Protein AF-A0A0D0E002-F1 (afdb_monomer_lite)

Structure (mmCIF, N/CA/C/O backbone):
data_AF-A0A0D0E002-F1
#
_entry.id   AF-A0A0D0E002-F1
#
loop_
_atom_site.group_PDB
_atom_site.id
_atom_site.type_symbol
_atom_site.label_atom_id
_atom_site.label_alt_id
_atom_site.label_comp_id
_atom_site.label_asym_id
_atom_site.label_entity_id
_atom_site.label_seq_id
_atom_site.pdbx_PDB_ins_code
_atom_site.Cartn_x
_atom_site.Cartn_y
_atom_site.Cartn_z
_atom_site.occupancy
_atom_site.B_iso_or_equiv
_atom_site.auth_seq_id
_atom_site.auth_comp_id
_atom_site.auth_asym_id
_atom_site.auth_atom_id
_atom_site.pdbx_PDB_model_num
ATOM 1 N N . MET A 1 1 ? 6.588 2.693 -46.228 1.00 43.25 1 MET A N 1
ATOM 2 C CA . MET A 1 1 ? 6.975 3.342 -44.961 1.00 43.25 1 MET A CA 1
ATOM 3 C C . MET A 1 1 ? 5.781 3.175 -44.053 1.00 43.25 1 MET A C 1
ATOM 5 O O . MET A 1 1 ? 4.746 3.750 -44.353 1.00 43.25 1 MET A O 1
ATOM 9 N N . SER A 1 2 ? 5.876 2.255 -43.100 1.00 37.97 2 SER A N 1
ATOM 10 C CA . SER A 1 2 ? 4.761 1.846 -42.245 1.00 37.97 2 SER A CA 1
ATOM 11 C C . SER A 1 2 ? 4.983 2.462 -40.870 1.00 37.97 2 SER A C 1
ATOM 13 O O . SER A 1 2 ? 6.052 2.260 -40.294 1.00 37.97 2 SER A O 1
ATOM 15 N N . ASP A 1 3 ? 4.017 3.240 -40.391 1.00 41.94 3 ASP A N 1
ATOM 16 C CA . ASP A 1 3 ? 4.064 3.865 -39.069 1.00 41.94 3 ASP A CA 1
ATOM 17 C C . ASP A 1 3 ? 4.056 2.802 -37.954 1.00 41.94 3 ASP A C 1
ATOM 19 O O . ASP A 1 3 ? 3.415 1.756 -38.109 1.00 41.94 3 ASP A O 1
ATOM 23 N N . PRO A 1 4 ? 4.755 3.031 -36.825 1.00 42.09 4 PRO A N 1
ATOM 24 C CA . PRO A 1 4 ? 4.727 2.104 -35.704 1.00 42.09 4 PRO A CA 1
ATOM 25 C C . PRO A 1 4 ? 3.351 2.129 -35.011 1.00 42.09 4 PRO A C 1
ATOM 27 O O . PRO A 1 4 ? 2.752 3.199 -34.865 1.00 42.09 4 PRO A O 1
ATOM 30 N N . PRO A 1 5 ? 2.843 0.975 -34.539 1.00 41.09 5 PRO A N 1
ATOM 31 C CA . PRO A 1 5 ? 1.586 0.913 -33.810 1.00 41.09 5 PRO A CA 1
ATOM 32 C C . PRO A 1 5 ? 1.745 1.601 -32.450 1.00 41.09 5 PRO A C 1
ATOM 34 O O . PRO A 1 5 ? 2.343 1.066 -31.517 1.00 41.09 5 PRO A O 1
ATOM 37 N N . SER A 1 6 ? 1.193 2.809 -32.338 1.00 44.00 6 SER A N 1
ATOM 38 C CA . SER A 1 6 ? 1.012 3.504 -31.066 1.00 44.00 6 SER A CA 1
ATOM 39 C C . SER A 1 6 ? -0.131 2.836 -30.303 1.00 44.00 6 SER A C 1
ATOM 41 O O . SER A 1 6 ? -1.289 3.229 -30.410 1.00 44.00 6 SER A O 1
ATOM 43 N N . SER A 1 7 ? 0.190 1.768 -29.577 1.00 44.53 7 SER A N 1
ATOM 44 C CA . SER A 1 7 ? -0.725 1.128 -28.630 1.00 44.53 7 SER A CA 1
ATOM 45 C C . SER A 1 7 ? -0.070 1.044 -27.255 1.00 44.53 7 SER A C 1
ATOM 47 O O . SER A 1 7 ? 0.036 -0.018 -26.650 1.00 44.53 7 SER A O 1
ATOM 49 N N . GLY A 1 8 ? 0.399 2.190 -26.763 1.00 38.47 8 GLY A N 1
ATOM 50 C CA . GLY A 1 8 ? 0.563 2.397 -25.332 1.00 38.47 8 GLY A CA 1
ATOM 51 C C . GLY A 1 8 ? -0.777 2.867 -24.785 1.00 38.47 8 GLY A C 1
ATOM 52 O O . GLY A 1 8 ? -1.272 3.907 -25.214 1.00 38.47 8 GLY A O 1
ATOM 53 N N . LEU A 1 9 ? -1.375 2.109 -23.865 1.00 39.47 9 LEU A N 1
ATOM 54 C CA . LEU A 1 9 ? -2.439 2.605 -22.993 1.00 39.47 9 LEU A CA 1
ATOM 55 C C . LEU A 1 9 ? -1.904 3.856 -22.288 1.00 39.47 9 LEU A C 1
ATOM 57 O O . LEU A 1 9 ? -1.210 3.750 -21.280 1.00 39.47 9 LEU A O 1
ATOM 61 N N . VAL A 1 10 ? -2.166 5.036 -22.851 1.00 43.25 10 VAL A N 1
ATOM 62 C CA . VAL A 1 10 ? -1.873 6.300 -22.183 1.00 43.25 10 VAL A CA 1
ATOM 63 C C . VAL A 1 10 ? -2.795 6.326 -20.969 1.00 43.25 10 VAL A C 1
ATOM 65 O O . VAL A 1 10 ? -4.018 6.296 -21.144 1.00 43.25 10 VAL A O 1
ATOM 68 N N . PRO A 1 11 ? -2.254 6.298 -19.741 1.00 45.44 11 PRO A N 1
ATOM 69 C CA . PRO A 1 11 ? -3.102 6.335 -18.572 1.00 45.44 11 PRO A CA 1
ATOM 70 C C . PRO A 1 11 ? -3.916 7.635 -18.586 1.00 45.44 11 PRO A C 1
ATOM 72 O O . PRO A 1 11 ? -3.379 8.672 -18.982 1.00 45.44 11 PRO A O 1
ATOM 75 N N . PRO A 1 12 ? -5.199 7.596 -18.188 1.00 48.69 12 PRO A N 1
ATOM 76 C CA . PRO A 1 12 ? -6.050 8.778 -18.196 1.00 48.69 12 PRO A CA 1
ATOM 77 C C . PRO A 1 12 ? -5.377 9.901 -17.396 1.00 48.69 12 PRO A C 1
ATOM 79 O O . PRO A 1 12 ? -5.042 9.720 -16.226 1.00 48.69 12 PRO A O 1
ATOM 82 N N . THR A 1 13 ? -5.131 11.027 -18.064 1.00 54.06 13 THR A N 1
ATOM 83 C CA . THR A 1 13 ? -4.611 12.266 -17.470 1.00 54.06 13 THR A CA 1
ATOM 84 C C . THR A 1 13 ? -5.721 12.972 -16.680 1.00 54.06 13 THR A C 1
ATOM 86 O O . THR A 1 13 ? -6.887 12.580 -16.764 1.00 54.06 13 THR A O 1
ATOM 89 N N . PHE A 1 14 ? -5.414 14.043 -15.938 1.00 53.56 14 PHE A N 1
ATOM 90 C CA . PHE A 1 14 ? -6.386 14.873 -15.193 1.00 53.56 14 PHE A CA 1
ATOM 91 C C . PHE A 1 14 ? -7.503 15.513 -16.046 1.00 53.56 14 PHE A C 1
ATOM 93 O O . PHE A 1 14 ? -8.301 16.305 -15.537 1.00 53.56 14 PHE A O 1
ATOM 100 N N . GLN A 1 15 ? -7.599 15.190 -17.334 1.00 44.88 15 GLN A N 1
ATOM 101 C CA . GLN A 1 15 ? -8.653 15.668 -18.210 1.00 44.88 15 GLN A CA 1
ATOM 102 C C . GLN A 1 15 ? -10.001 15.053 -17.808 1.00 44.88 15 GLN A C 1
ATOM 104 O O . GLN A 1 15 ? -10.184 13.839 -17.754 1.00 44.88 15 GLN A O 1
ATOM 109 N N . THR A 1 16 ? -10.947 15.932 -17.481 1.00 46.88 16 THR A N 1
ATOM 110 C CA . THR A 1 16 ? -12.311 15.624 -17.042 1.00 46.88 16 THR A CA 1
ATOM 111 C C . THR A 1 16 ? -12.965 14.589 -17.966 1.00 46.88 16 THR A C 1
ATOM 113 O O . THR A 1 16 ? -13.044 14.840 -19.172 1.00 46.88 16 THR A O 1
ATOM 116 N N . PRO A 1 17 ? -13.493 13.462 -17.454 1.00 51.44 17 PRO A N 1
ATOM 117 C CA . PRO A 1 17 ? -14.206 12.514 -18.298 1.00 51.44 17 PRO A CA 1
ATOM 118 C C . PRO A 1 17 ? -15.419 13.207 -18.925 1.00 51.44 17 PRO A C 1
ATOM 120 O O . PRO A 1 17 ? -16.192 13.877 -18.235 1.00 51.44 17 PRO A O 1
ATOM 123 N N . HIS A 1 18 ? -15.613 13.051 -20.234 1.00 49.03 18 HIS A N 1
ATOM 124 C CA . HIS A 1 18 ? -16.831 13.490 -20.914 1.00 49.03 18 HIS A CA 1
ATOM 125 C C . HIS A 1 18 ? -18.014 12.589 -20.509 1.00 49.03 18 HIS A C 1
ATOM 127 O O . HIS A 1 18 ? -18.439 11.712 -21.251 1.00 49.03 18 HIS A O 1
ATOM 133 N N . GLY A 1 19 ? -18.544 12.794 -19.300 1.00 54.69 19 GLY A N 1
ATOM 134 C CA . GLY A 1 19 ? -19.712 12.092 -18.771 1.00 54.69 19 GLY A CA 1
ATOM 135 C C . GLY A 1 19 ? -20.216 12.734 -17.477 1.00 54.69 19 GLY A C 1
ATOM 136 O O . GLY A 1 19 ? -19.444 12.974 -16.556 1.00 54.69 19 GLY A O 1
ATOM 137 N N . LYS A 1 20 ? -21.525 13.008 -17.390 1.00 53.72 20 LYS A N 1
ATOM 138 C CA . LYS A 1 20 ? -22.176 13.810 -16.327 1.00 53.72 20 LYS A CA 1
ATOM 139 C C . LYS A 1 20 ? -22.106 13.236 -14.893 1.00 53.72 20 LYS A C 1
ATOM 141 O O . LYS A 1 20 ? -22.686 13.837 -13.996 1.00 53.72 20 LYS A O 1
ATOM 146 N N . ALA A 1 21 ? -21.433 12.108 -14.665 1.00 58.66 21 ALA A N 1
ATOM 147 C CA . ALA A 1 21 ? -21.396 11.419 -13.370 1.00 58.66 21 ALA A CA 1
ATOM 148 C C . ALA A 1 21 ? -19.994 10.953 -12.927 1.00 58.66 21 ALA A C 1
ATOM 150 O O . ALA A 1 21 ? -19.881 10.275 -11.910 1.00 58.66 21 ALA A O 1
ATOM 151 N N . ALA A 1 22 ? -18.930 11.283 -13.665 1.00 64.38 22 ALA A N 1
ATOM 152 C CA . ALA A 1 22 ? -17.578 10.871 -13.296 1.00 64.38 22 ALA A CA 1
ATOM 153 C C . ALA A 1 22 ? -16.866 11.983 -12.511 1.00 64.38 22 ALA A C 1
ATOM 155 O O . ALA A 1 22 ? -16.779 13.121 -12.976 1.00 64.38 22 ALA A O 1
ATOM 156 N N . VAL A 1 23 ? -16.350 11.650 -11.325 1.00 72.31 23 VAL A N 1
ATOM 157 C CA . VAL A 1 23 ? -15.495 12.550 -10.539 1.00 72.31 23 VAL A CA 1
ATOM 158 C C . VAL A 1 23 ? -14.196 12.763 -11.311 1.00 72.31 23 VAL A C 1
ATOM 160 O O . VAL A 1 23 ? -13.517 11.803 -11.674 1.00 72.31 23 VAL A O 1
ATOM 163 N N . SER A 1 24 ? -13.855 14.019 -11.594 1.00 81.94 24 SER A N 1
ATOM 164 C CA . SER A 1 24 ? -12.579 14.332 -12.245 1.00 81.94 24 SER A CA 1
ATOM 165 C C . SER A 1 24 ? -11.411 14.051 -11.295 1.00 81.94 24 SER A C 1
ATOM 167 O O . SER A 1 24 ? -11.558 14.241 -10.083 1.00 81.94 24 SER A O 1
ATOM 169 N N . PRO A 1 25 ? -10.218 13.674 -11.787 1.00 81.31 25 PRO A N 1
ATOM 170 C CA . PRO A 1 25 ? -9.138 13.350 -10.866 1.00 81.31 25 PRO A CA 1
ATOM 171 C C . PRO A 1 25 ? -8.598 14.606 -10.141 1.00 81.31 25 PRO A C 1
ATOM 173 O O . PRO A 1 25 ? -8.077 14.495 -9.035 1.00 81.31 25 PRO A O 1
ATOM 176 N N . LYS A 1 26 ? -8.865 15.817 -10.664 1.00 85.50 26 LYS A N 1
ATOM 177 C CA . LYS A 1 26 ? -8.691 17.085 -9.933 1.00 85.50 26 LYS A CA 1
ATOM 178 C C . LYS A 1 26 ? -9.632 17.208 -8.728 1.00 85.50 26 LYS A C 1
ATOM 180 O O . LYS A 1 26 ? -9.169 17.530 -7.641 1.00 85.50 26 LYS A O 1
ATOM 185 N N . GLN A 1 27 ? -10.929 16.936 -8.898 1.00 88.12 27 GLN A N 1
ATOM 186 C CA . GLN A 1 27 ? -11.888 16.952 -7.781 1.00 88.12 27 GLN A CA 1
ATOM 187 C C . GLN A 1 27 ? -11.523 15.918 -6.714 1.00 88.12 27 GLN A C 1
ATOM 189 O O . GLN A 1 27 ? -11.671 16.180 -5.525 1.00 88.12 27 GLN A O 1
ATOM 194 N N . PHE A 1 28 ? -11.018 14.755 -7.130 1.00 90.12 28 PHE A N 1
ATOM 195 C CA . PHE A 1 28 ? -10.514 13.756 -6.194 1.00 90.12 28 PHE A CA 1
ATOM 196 C C . PHE A 1 28 ? -9.291 14.262 -5.418 1.00 90.12 28 PHE A C 1
ATOM 198 O O . PHE A 1 28 ? -9.239 14.124 -4.200 1.00 90.12 28 PHE A O 1
ATOM 205 N N . LEU A 1 29 ? -8.339 14.912 -6.092 1.00 90.00 29 LEU A N 1
ATOM 206 C CA . LEU A 1 29 ? -7.182 15.520 -5.436 1.00 90.00 29 LEU A CA 1
ATOM 207 C C . LEU A 1 29 ? -7.593 16.618 -4.437 1.00 90.00 29 LEU A C 1
ATOM 209 O O . LEU A 1 29 ? -7.108 16.635 -3.308 1.00 90.00 29 LEU A O 1
ATOM 213 N N . GLU A 1 30 ? -8.520 17.499 -4.822 1.00 91.19 30 GLU A N 1
ATOM 214 C CA . GLU A 1 30 ? -9.094 18.525 -3.937 1.00 91.19 30 GLU A CA 1
ATOM 215 C C . GLU A 1 30 ? -9.790 17.900 -2.722 1.00 91.19 30 GLU A C 1
ATOM 217 O O . GLU A 1 30 ? -9.629 18.384 -1.601 1.00 91.19 30 GLU A O 1
ATOM 222 N N . PHE A 1 31 ? -10.500 16.786 -2.915 1.00 91.06 31 PHE A N 1
ATOM 223 C CA . PHE A 1 31 ? -11.078 16.013 -1.821 1.00 91.06 31 PHE A CA 1
ATOM 224 C C . PHE A 1 31 ? -10.000 15.479 -0.864 1.00 91.06 31 PHE A C 1
ATOM 226 O O . PHE A 1 31 ? -10.127 15.671 0.344 1.00 91.06 31 PHE A O 1
ATOM 233 N N . LEU A 1 32 ? -8.908 14.890 -1.360 1.00 91.88 32 LEU A N 1
ATOM 234 C CA . LEU A 1 32 ? -7.824 14.412 -0.491 1.00 91.88 32 LEU A CA 1
ATOM 235 C C . LEU A 1 32 ? -7.166 15.556 0.299 1.00 91.88 32 LEU A C 1
ATOM 237 O O . LEU A 1 32 ? -6.922 15.415 1.497 1.00 91.88 32 LEU A O 1
ATOM 241 N N . TYR A 1 33 ? -6.951 16.719 -0.324 1.00 91.38 33 TYR A N 1
ATOM 242 C CA . TYR A 1 33 ? -6.498 17.914 0.396 1.00 91.38 33 TYR A CA 1
ATOM 243 C C . TYR A 1 33 ? -7.510 18.379 1.447 1.00 91.38 33 TYR A C 1
ATOM 245 O O . TYR A 1 33 ? -7.122 18.782 2.547 1.00 91.38 33 TYR A O 1
ATOM 253 N N . SER A 1 34 ? -8.809 18.299 1.147 1.00 89.69 34 SER A N 1
ATOM 254 C CA . SER A 1 34 ? -9.849 18.617 2.126 1.00 89.69 34 SER A CA 1
ATOM 255 C C . SER A 1 34 ? -9.802 17.669 3.328 1.00 89.69 34 SER A C 1
ATOM 257 O O . SER A 1 34 ? -9.951 18.124 4.454 1.00 89.69 34 SER A O 1
ATOM 259 N N . LEU A 1 35 ? -9.484 16.383 3.137 1.00 87.06 35 LEU A N 1
ATOM 260 C CA . LEU A 1 35 ? -9.316 15.443 4.248 1.00 87.06 35 LEU A CA 1
ATOM 261 C C . LEU A 1 35 ? -8.134 15.821 5.140 1.00 87.06 35 LEU A C 1
ATOM 263 O O . LEU A 1 35 ? -8.291 15.878 6.361 1.00 87.06 35 LEU A O 1
ATOM 267 N N . ILE A 1 36 ? -6.986 16.129 4.532 1.00 86.75 36 ILE A N 1
ATOM 268 C CA . ILE A 1 36 ? -5.771 16.559 5.239 1.00 86.75 36 ILE A CA 1
ATOM 269 C C . ILE A 1 36 ? -6.041 17.820 6.074 1.00 86.75 36 ILE A C 1
ATOM 271 O O . ILE A 1 36 ? -5.573 17.930 7.204 1.00 86.75 36 ILE A O 1
ATOM 275 N N . THR A 1 37 ? -6.810 18.766 5.528 1.00 84.25 37 THR A N 1
ATOM 276 C CA . THR A 1 37 ? -7.074 20.070 6.161 1.00 84.25 37 THR A CA 1
ATOM 277 C C . THR A 1 37 ? -8.239 20.061 7.155 1.00 84.25 37 THR A C 1
ATOM 279 O O . THR A 1 37 ? -8.163 20.763 8.158 1.00 84.25 37 THR A O 1
ATOM 282 N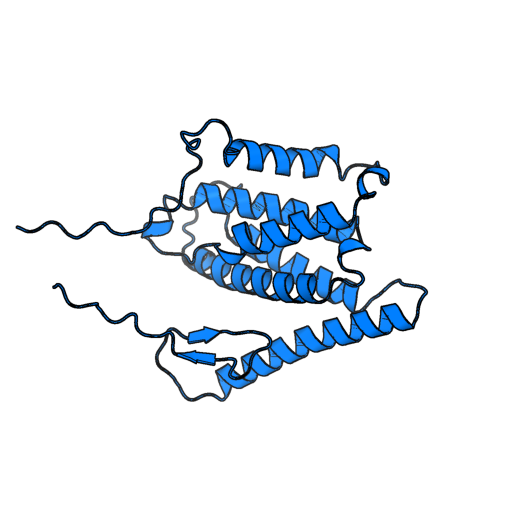 N . GLN A 1 38 ? -9.307 19.295 6.902 1.00 74.50 38 GLN A N 1
ATOM 283 C CA . GLN A 1 38 ? -10.569 19.358 7.658 1.00 74.50 38 GLN A CA 1
ATOM 284 C C . GLN A 1 38 ? -10.757 18.197 8.636 1.00 74.50 38 GLN A C 1
ATOM 286 O O . GLN A 1 38 ? -11.204 18.406 9.755 1.00 74.50 38 GLN A O 1
ATOM 291 N N . SER A 1 39 ? -10.463 16.964 8.217 1.00 59.69 39 SER A N 1
ATOM 292 C CA . SER A 1 39 ? -10.884 15.759 8.957 1.00 59.69 39 SER A CA 1
ATOM 293 C C . SER A 1 39 ? -9.875 15.280 10.001 1.00 59.69 39 SER A C 1
ATOM 295 O O . SER A 1 39 ? -10.165 14.388 10.793 1.00 59.69 39 SER A O 1
ATOM 297 N N . LEU A 1 40 ? -8.673 15.856 9.988 1.00 58.19 40 LEU A N 1
ATOM 298 C CA . LEU A 1 40 ? -7.544 15.387 10.784 1.00 58.19 40 LEU A CA 1
ATOM 299 C C . LEU A 1 40 ? -6.976 16.493 11.699 1.00 58.19 40 LEU A C 1
ATOM 301 O O . LEU A 1 40 ? -6.054 16.218 12.461 1.00 58.19 40 LEU A O 1
ATOM 305 N N . GLY A 1 41 ? -7.502 17.720 11.681 1.00 56.00 41 GLY A N 1
ATOM 306 C CA . GLY A 1 41 ? -7.172 18.755 12.673 1.00 56.00 41 GLY A CA 1
ATOM 307 C C . GLY A 1 41 ? -8.146 18.715 13.851 1.00 56.00 41 GLY A C 1
ATOM 308 O O . GLY A 1 41 ? -9.336 18.730 13.582 1.00 56.00 41 GLY A O 1
ATOM 309 N N . ASP A 1 42 ? -7.627 18.647 15.091 1.00 56.94 42 ASP A N 1
ATOM 310 C CA . ASP A 1 42 ? -8.226 18.717 16.455 1.00 56.94 42 ASP A CA 1
ATOM 311 C C . ASP A 1 42 ? -9.607 18.088 16.770 1.00 56.94 42 ASP A C 1
ATOM 313 O O . ASP A 1 42 ? -9.890 17.805 17.936 1.00 56.94 42 ASP A O 1
ATOM 317 N N . ASP A 1 43 ? -10.458 17.793 15.793 1.00 56.78 43 ASP A N 1
ATOM 318 C CA . ASP A 1 43 ? -11.802 17.269 15.977 1.00 56.78 43 ASP A CA 1
ATOM 319 C C . ASP A 1 43 ? -11.807 15.742 15.827 1.00 56.78 43 ASP A C 1
ATOM 321 O O . ASP A 1 43 ? -12.064 15.156 14.772 1.00 56.78 43 ASP A O 1
ATOM 325 N N . VAL A 1 44 ? -11.508 15.081 16.946 1.00 54.06 44 VAL A N 1
ATOM 326 C CA . VAL A 1 44 ? -11.500 13.617 17.124 1.00 54.06 44 VAL A CA 1
ATOM 327 C C . VAL A 1 44 ? -12.846 12.970 16.730 1.00 54.06 44 VAL A C 1
ATOM 329 O O . VAL A 1 44 ? -12.905 11.768 16.476 1.00 54.06 44 VAL A O 1
ATOM 332 N N . ASN A 1 45 ? -13.923 13.754 16.602 1.00 52.47 45 ASN A N 1
ATOM 333 C CA . ASN A 1 45 ? -15.253 13.277 16.219 1.00 52.47 45 ASN A CA 1
ATOM 334 C C . ASN A 1 45 ? -15.400 12.971 14.715 1.00 52.47 45 ASN A C 1
ATOM 336 O O . ASN A 1 45 ? -16.301 12.228 14.333 1.00 52.47 45 ASN A O 1
ATOM 340 N N . ALA A 1 46 ? -14.510 13.454 13.838 1.00 54.00 46 ALA A N 1
ATOM 341 C CA . ALA A 1 46 ? -14.542 13.104 12.407 1.00 54.00 46 ALA A CA 1
ATOM 342 C C . ALA A 1 46 ? -14.220 11.612 12.134 1.00 54.00 46 ALA A C 1
ATOM 344 O O . ALA A 1 46 ? -14.399 11.107 11.026 1.00 54.00 46 ALA A O 1
ATOM 345 N N . ILE A 1 47 ? -13.785 10.881 13.166 1.00 60.69 47 ILE A N 1
ATOM 346 C CA . ILE A 1 47 ? -13.353 9.476 13.143 1.00 60.69 47 ILE A CA 1
ATOM 347 C C . ILE A 1 47 ? -14.540 8.498 13.342 1.00 60.69 47 ILE A C 1
ATOM 349 O O . ILE A 1 47 ? -14.359 7.309 13.598 1.00 60.69 47 ILE A O 1
ATOM 353 N N . HIS A 1 48 ? -15.790 8.958 13.234 1.00 65.00 48 HIS A N 1
ATOM 354 C CA . HIS A 1 48 ? -16.945 8.133 13.610 1.00 65.00 48 HIS A CA 1
ATOM 355 C C . HIS A 1 48 ? -17.280 6.968 12.661 1.00 65.00 48 HIS A C 1
ATOM 357 O O . HIS A 1 48 ? -17.959 6.039 13.098 1.00 65.00 48 HIS A O 1
ATOM 363 N N . ASP A 1 49 ? -16.779 6.950 11.421 1.00 84.44 49 ASP A N 1
ATOM 364 C CA . ASP A 1 49 ? -17.063 5.867 10.471 1.00 84.44 49 ASP A CA 1
ATOM 365 C C . ASP A 1 49 ? -15.806 5.100 10.031 1.00 84.44 49 ASP A C 1
ATOM 367 O O . ASP A 1 49 ? -15.176 5.398 9.012 1.00 84.44 49 ASP A O 1
ATOM 371 N N . LYS A 1 50 ? -15.466 4.053 10.795 1.00 86.62 50 LYS A N 1
ATOM 372 C CA . LYS A 1 50 ? -14.397 3.100 10.451 1.00 86.62 50 LYS A CA 1
ATOM 373 C C . LYS A 1 50 ? -14.587 2.515 9.046 1.00 86.62 50 LYS A C 1
ATOM 375 O O . LYS A 1 50 ? -13.599 2.348 8.334 1.00 86.62 50 LYS A O 1
ATOM 380 N N . ALA A 1 51 ? -15.821 2.196 8.647 1.00 89.69 51 ALA A N 1
ATOM 381 C CA . ALA A 1 51 ? -16.086 1.515 7.383 1.00 89.69 51 ALA A CA 1
ATOM 382 C C . ALA A 1 51 ? -15.739 2.409 6.185 1.00 89.69 51 ALA A C 1
ATOM 384 O O . ALA A 1 51 ? -15.102 1.941 5.242 1.00 89.69 51 ALA A O 1
ATOM 385 N N . SER A 1 52 ? -16.063 3.703 6.258 1.00 89.31 52 SER A N 1
ATOM 386 C CA . SER A 1 52 ? -15.658 4.680 5.238 1.00 89.31 52 SER A CA 1
ATOM 387 C C . SER A 1 52 ? -14.136 4.802 5.111 1.00 89.31 52 SER A C 1
ATOM 389 O O . SER A 1 52 ? -13.614 4.830 3.996 1.00 89.31 52 SER A O 1
ATOM 391 N N . TRP A 1 53 ? -13.400 4.809 6.229 1.00 90.12 53 TRP A N 1
ATOM 392 C CA . TRP A 1 53 ? -11.931 4.840 6.202 1.00 90.12 53 TRP A CA 1
ATOM 393 C C . TRP A 1 53 ? -11.326 3.565 5.614 1.00 90.12 53 TRP A C 1
ATOM 395 O O . TRP A 1 53 ? -10.420 3.647 4.786 1.00 90.12 53 TRP A O 1
ATOM 405 N N . VAL A 1 54 ? -11.848 2.395 5.991 1.00 92.31 54 VAL A N 1
ATOM 406 C CA . VAL A 1 54 ? -11.437 1.099 5.427 1.00 92.31 54 VAL A CA 1
ATOM 407 C C . VAL A 1 54 ? -11.662 1.071 3.914 1.00 92.31 54 VAL A C 1
ATOM 409 O O . VAL A 1 54 ? -10.749 0.718 3.166 1.00 92.31 54 VAL A O 1
ATOM 412 N N . LEU A 1 55 ? -12.838 1.509 3.452 1.00 93.00 55 LEU A N 1
ATOM 413 C CA . LEU A 1 55 ? -13.165 1.595 2.029 1.00 93.00 55 LEU A CA 1
ATOM 414 C C . LEU A 1 55 ? -12.201 2.534 1.293 1.00 93.00 55 LEU A C 1
ATOM 416 O O . LEU A 1 55 ? -11.654 2.167 0.253 1.00 93.00 55 LEU A O 1
ATOM 420 N N . MET A 1 56 ? -11.963 3.727 1.841 1.00 92.75 56 MET A N 1
ATOM 421 C CA . MET A 1 56 ? -11.080 4.711 1.225 1.00 92.75 56 MET A CA 1
ATOM 422 C C . MET A 1 56 ? -9.635 4.214 1.146 1.00 92.75 56 MET A C 1
ATOM 424 O O . MET A 1 56 ? -9.025 4.306 0.085 1.00 92.75 56 MET A O 1
ATOM 428 N N . ILE A 1 57 ? -9.091 3.652 2.229 1.00 94.69 57 ILE A N 1
ATOM 429 C CA . ILE A 1 57 ? -7.721 3.122 2.246 1.00 94.69 57 ILE A CA 1
ATOM 430 C C . ILE A 1 57 ? -7.594 1.938 1.285 1.00 94.69 57 ILE A C 1
ATOM 432 O O . ILE A 1 57 ? -6.612 1.868 0.547 1.00 94.69 57 ILE A O 1
ATOM 436 N N . SER A 1 58 ? -8.593 1.049 1.222 1.00 94.81 58 SER A N 1
ATOM 437 C CA . SER A 1 58 ? -8.612 -0.029 0.225 1.00 94.81 58 SER A CA 1
ATOM 438 C C . SER A 1 58 ? -8.614 0.533 -1.200 1.00 94.81 58 SER A C 1
ATOM 440 O O . SER A 1 58 ? -7.844 0.070 -2.039 1.00 94.81 58 SER A O 1
ATOM 442 N N . GLY A 1 59 ? -9.427 1.559 -1.468 1.00 94.12 59 GLY A N 1
ATOM 443 C CA . GLY A 1 59 ? -9.486 2.225 -2.768 1.00 94.12 59 GLY A CA 1
ATOM 444 C C . GLY A 1 59 ? -8.163 2.886 -3.159 1.00 94.12 59 GLY A C 1
ATOM 445 O O . GLY A 1 59 ? -7.687 2.681 -4.271 1.00 94.12 59 GLY A O 1
ATOM 446 N N . LEU A 1 60 ? -7.522 3.621 -2.244 1.00 95.06 60 LEU A N 1
ATOM 447 C CA . LEU A 1 60 ? -6.200 4.221 -2.466 1.00 95.06 60 LEU A CA 1
ATOM 448 C C . LEU A 1 60 ? -5.128 3.152 -2.719 1.00 95.06 60 LEU A C 1
ATOM 450 O O . LEU A 1 60 ? -4.320 3.280 -3.639 1.00 95.06 60 LEU A O 1
ATOM 454 N N . SER A 1 61 ? -5.163 2.070 -1.940 1.00 95.12 61 SER A N 1
ATOM 455 C CA . SER A 1 61 ? -4.245 0.940 -2.067 1.00 95.12 61 SER A CA 1
ATOM 456 C C . SER A 1 61 ? -4.308 0.290 -3.448 1.00 95.12 61 SER A C 1
ATOM 458 O O . SER A 1 61 ? -3.273 0.032 -4.065 1.00 95.12 61 SER A O 1
ATOM 460 N N . GLU A 1 62 ? -5.516 0.071 -3.961 1.00 92.06 62 GLU A N 1
ATOM 461 C CA . GLU A 1 62 ? -5.724 -0.562 -5.261 1.00 92.06 62 GLU A CA 1
ATOM 462 C C . GLU A 1 62 ? -5.492 0.398 -6.422 1.00 92.06 62 GLU A C 1
ATOM 464 O O . GLU A 1 62 ? -4.787 0.044 -7.359 1.00 92.06 62 GLU A O 1
ATOM 469 N N . GLN A 1 63 ? -6.068 1.600 -6.363 1.00 91.06 63 GLN A N 1
ATOM 470 C CA . GLN A 1 63 ? -6.169 2.496 -7.517 1.00 91.06 63 GLN A CA 1
ATOM 471 C C . GLN A 1 63 ? -4.996 3.471 -7.643 1.00 91.06 63 GLN A C 1
ATOM 473 O O . GLN A 1 63 ? -4.723 3.951 -8.741 1.00 91.06 63 GLN A O 1
ATOM 478 N N . VAL A 1 64 ? -4.297 3.766 -6.543 1.00 92.81 64 VAL A N 1
ATOM 479 C CA . VAL A 1 64 ? -3.175 4.715 -6.539 1.00 92.81 64 VAL A CA 1
ATOM 480 C C . VAL A 1 64 ? -1.857 3.975 -6.356 1.00 92.81 64 VAL A C 1
ATOM 482 O O . VAL A 1 64 ? -1.021 3.990 -7.257 1.00 92.81 64 VAL A O 1
ATOM 485 N N . TYR A 1 65 ? -1.679 3.267 -5.237 1.00 94.25 65 TYR A N 1
ATOM 486 C CA . TYR A 1 65 ? -0.392 2.631 -4.922 1.00 94.25 65 TYR A CA 1
ATOM 487 C C . TYR A 1 65 ? -0.113 1.428 -5.826 1.00 94.25 65 TYR A C 1
ATOM 489 O O . TYR A 1 65 ? 0.995 1.274 -6.329 1.00 94.25 65 TYR A O 1
ATOM 497 N N . GLY A 1 66 ? -1.132 0.605 -6.093 1.00 89.94 66 GLY A N 1
ATOM 498 C CA . GLY A 1 66 ? -1.005 -0.582 -6.941 1.00 89.94 66 GLY A CA 1
ATOM 499 C C . GLY A 1 66 ? -0.722 -0.310 -8.419 1.00 89.94 66 GLY A C 1
ATOM 500 O O . GLY A 1 66 ? -0.280 -1.224 -9.109 1.00 89.94 66 GLY A O 1
ATOM 501 N N . TYR A 1 67 ? -0.952 0.917 -8.891 1.00 89.81 67 TYR A N 1
ATOM 502 C CA . TYR A 1 67 ? -0.723 1.328 -10.281 1.00 89.81 67 TYR A CA 1
ATOM 503 C C . TYR A 1 67 ? 0.373 2.385 -10.420 1.00 89.81 67 TYR A C 1
ATOM 505 O O . TYR A 1 67 ? 0.494 3.005 -11.486 1.00 89.81 67 TYR A O 1
ATOM 513 N N . PHE A 1 68 ? 1.157 2.627 -9.366 1.00 90.00 68 PHE A N 1
ATOM 514 C CA . PHE A 1 68 ? 2.277 3.548 -9.463 1.00 90.00 68 PHE A CA 1
ATOM 515 C C . PHE A 1 68 ? 3.292 3.013 -10.485 1.00 90.00 68 PHE A C 1
ATOM 517 O O . PHE A 1 68 ? 3.688 1.851 -10.403 1.00 90.00 68 PHE A O 1
ATOM 524 N N . PRO A 1 69 ? 3.668 3.808 -11.499 1.00 88.56 69 PRO A N 1
ATOM 525 C CA . PRO A 1 69 ? 4.486 3.307 -12.590 1.00 88.56 69 PRO A CA 1
ATOM 526 C C . PRO A 1 69 ? 5.943 3.146 -12.155 1.00 88.56 69 PRO A C 1
ATOM 528 O O . PRO A 1 69 ? 6.479 3.987 -11.435 1.00 88.56 69 PRO A O 1
ATOM 531 N N . TYR A 1 70 ? 6.614 2.133 -12.695 1.00 88.75 70 TYR A N 1
ATOM 532 C CA . TYR A 1 70 ? 8.073 2.116 -12.746 1.00 88.75 70 TYR A CA 1
ATOM 533 C C . TYR A 1 70 ? 8.587 3.258 -13.628 1.00 88.75 70 TYR A C 1
ATOM 535 O O . TYR A 1 70 ? 7.917 3.701 -14.576 1.00 88.75 70 TYR A O 1
ATOM 543 N N . PHE A 1 71 ? 9.788 3.7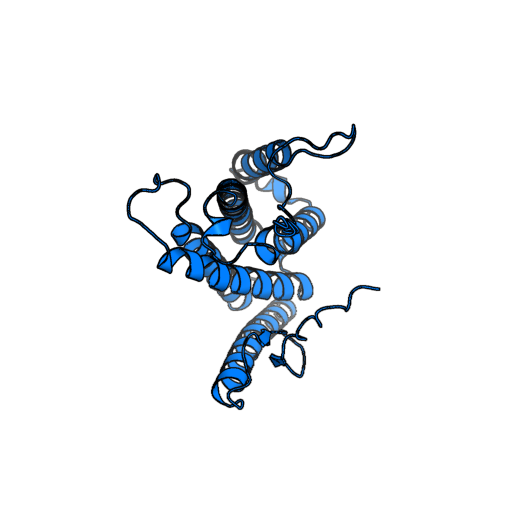39 -13.324 1.00 87.38 71 PHE A N 1
ATOM 544 C CA . PHE A 1 71 ? 10.441 4.709 -14.178 1.00 87.38 71 PHE A CA 1
ATOM 545 C C . PHE A 1 71 ? 10.752 4.093 -15.541 1.00 87.38 71 PHE A C 1
ATOM 547 O O . PHE A 1 71 ? 11.350 3.028 -15.666 1.00 87.38 71 PHE A O 1
ATOM 554 N N . THR A 1 72 ? 10.369 4.821 -16.581 1.00 85.75 72 THR A N 1
ATOM 555 C CA . THR A 1 72 ? 10.845 4.626 -17.943 1.00 85.75 72 THR A CA 1
ATOM 556 C C . THR A 1 72 ? 11.042 6.014 -18.553 1.00 85.75 72 THR A C 1
ATOM 558 O O . THR A 1 72 ? 10.329 6.954 -18.183 1.00 85.75 72 THR A O 1
ATOM 561 N N . PRO A 1 73 ? 11.937 6.184 -19.539 1.00 81.50 73 PRO A N 1
ATOM 562 C CA . PRO A 1 73 ? 12.081 7.468 -20.225 1.00 81.50 73 PRO A CA 1
ATOM 563 C C . PRO A 1 73 ? 10.753 8.010 -20.786 1.00 81.50 73 PRO A C 1
ATOM 565 O O . PRO A 1 73 ? 10.528 9.218 -20.781 1.00 81.50 73 PRO A O 1
ATOM 568 N N . ALA A 1 74 ? 9.845 7.119 -21.203 1.00 81.25 74 ALA A N 1
ATOM 569 C CA . ALA A 1 74 ? 8.520 7.473 -21.708 1.00 81.25 74 ALA A CA 1
ATOM 570 C C . ALA A 1 74 ? 7.552 7.964 -20.613 1.00 81.25 74 ALA A C 1
ATOM 572 O O . ALA A 1 74 ? 6.713 8.819 -20.885 1.00 81.25 74 ALA A O 1
ATOM 573 N N . THR A 1 75 ? 7.664 7.464 -19.376 1.00 79.12 75 THR A N 1
ATOM 574 C CA . THR A 1 75 ? 6.767 7.844 -18.268 1.00 79.12 75 THR A CA 1
ATOM 575 C C . THR A 1 75 ? 7.147 9.178 -17.624 1.00 79.12 75 THR A C 1
ATOM 577 O O . THR A 1 75 ? 6.306 9.798 -16.974 1.00 79.12 75 THR A O 1
ATOM 580 N N . ARG A 1 76 ? 8.368 9.688 -17.847 1.00 75.75 76 ARG A N 1
ATOM 581 C CA . ARG A 1 76 ? 8.865 10.939 -17.241 1.00 75.75 76 ARG A CA 1
ATOM 582 C C . ARG A 1 76 ? 7.941 12.146 -17.466 1.00 75.75 76 ARG A C 1
ATOM 584 O O . ARG A 1 76 ? 7.729 12.923 -16.546 1.00 75.75 76 ARG A O 1
ATOM 591 N N . GLY A 1 77 ? 7.371 12.296 -18.665 1.00 68.81 77 GLY A N 1
ATOM 592 C CA . GLY A 1 77 ? 6.541 13.458 -19.025 1.00 68.81 77 GLY A CA 1
ATOM 593 C C . GLY A 1 77 ? 5.076 13.387 -18.578 1.00 68.81 77 GLY A C 1
ATOM 594 O O . GLY A 1 77 ? 4.408 14.415 -18.521 1.00 68.81 77 GLY A O 1
ATOM 595 N N . THR A 1 78 ? 4.565 12.195 -18.258 1.00 68.94 78 THR A N 1
ATOM 596 C CA . THR A 1 78 ? 3.138 11.963 -17.954 1.00 68.94 78 THR A CA 1
ATOM 597 C C . THR A 1 78 ? 2.883 11.586 -16.495 1.00 68.94 78 THR A C 1
ATOM 599 O O . THR A 1 78 ? 1.732 11.472 -16.082 1.00 68.94 78 THR A O 1
ATOM 602 N N . SER A 1 79 ? 3.937 11.370 -15.703 1.00 79.56 79 SER A N 1
ATOM 603 C CA . SER A 1 79 ? 3.814 10.857 -14.334 1.00 79.56 79 SER A CA 1
ATOM 604 C C . SER A 1 79 ? 3.669 11.924 -13.254 1.00 79.56 79 SER A C 1
ATOM 606 O O . SER A 1 79 ? 3.309 11.556 -12.141 1.00 79.56 79 SER A O 1
ATOM 608 N N . ASN A 1 80 ? 3.876 13.214 -13.543 1.00 82.19 80 ASN A N 1
ATOM 609 C CA . ASN A 1 80 ? 3.788 14.277 -12.526 1.00 82.19 80 ASN A CA 1
ATOM 610 C C . ASN A 1 80 ? 2.453 14.240 -11.775 1.00 82.19 80 ASN A C 1
ATOM 612 O O . ASN A 1 80 ? 2.415 14.281 -10.551 1.00 82.19 80 ASN A O 1
ATOM 616 N N . GLU A 1 81 ? 1.362 14.050 -12.511 1.00 84.50 81 GLU A N 1
ATOM 617 C CA . GLU A 1 81 ? 0.010 13.946 -11.968 1.00 84.50 81 GLU A CA 1
ATOM 618 C C . GLU A 1 81 ? -0.145 12.777 -10.984 1.00 84.50 81 GLU A C 1
ATOM 620 O O . GLU A 1 81 ? -0.705 12.922 -9.894 1.00 84.50 81 GLU A O 1
ATOM 625 N N . ARG A 1 82 ? 0.413 11.619 -11.349 1.00 87.19 82 ARG A N 1
ATOM 626 C CA . ARG A 1 82 ? 0.406 10.407 -10.523 1.00 87.19 82 ARG A CA 1
ATOM 627 C C . ARG A 1 82 ? 1.315 10.541 -9.310 1.00 87.19 82 ARG A C 1
ATOM 629 O O . ARG A 1 82 ? 0.931 10.096 -8.233 1.00 87.19 82 ARG A O 1
ATOM 636 N N . ILE A 1 83 ? 2.483 11.162 -9.466 1.00 89.19 83 ILE A N 1
ATOM 637 C CA . ILE A 1 83 ? 3.423 11.461 -8.380 1.00 89.19 83 ILE A CA 1
ATOM 638 C C . ILE A 1 83 ? 2.733 12.360 -7.354 1.00 89.19 83 ILE A C 1
ATOM 640 O O . ILE A 1 83 ? 2.663 11.994 -6.183 1.00 89.19 83 ILE A O 1
ATOM 644 N N . THR A 1 84 ? 2.126 13.468 -7.788 1.00 89.88 84 THR A N 1
ATOM 645 C CA . THR A 1 84 ? 1.381 14.369 -6.898 1.00 89.88 84 THR A CA 1
ATOM 646 C C . THR A 1 84 ? 0.232 13.646 -6.194 1.00 89.88 84 THR A C 1
ATOM 648 O O . THR A 1 84 ? 0.113 13.732 -4.973 1.00 89.88 84 THR A O 1
ATOM 651 N N . LEU A 1 85 ? -0.593 12.887 -6.926 1.00 91.19 85 LEU A N 1
ATOM 652 C CA . LEU A 1 85 ? -1.712 12.151 -6.331 1.00 91.19 85 LEU A CA 1
ATOM 653 C C . LEU A 1 85 ? -1.245 11.106 -5.305 1.00 91.19 85 LEU A C 1
ATOM 655 O O . LEU A 1 85 ? -1.837 10.960 -4.234 1.00 91.19 85 LEU A O 1
ATOM 659 N N . THR A 1 86 ? -0.165 10.393 -5.613 1.00 93.94 86 THR A N 1
ATOM 660 C CA . THR A 1 86 ? 0.432 9.396 -4.716 1.00 93.94 86 THR A CA 1
ATOM 661 C C . THR A 1 86 ? 0.983 10.060 -3.464 1.00 93.94 86 THR A C 1
ATOM 663 O O . THR A 1 86 ? 0.707 9.613 -2.357 1.00 93.94 86 THR A O 1
ATOM 666 N N . HIS A 1 87 ? 1.681 11.182 -3.615 1.00 92.69 87 HIS A N 1
ATOM 667 C CA . HIS A 1 87 ? 2.207 11.938 -2.489 1.00 92.69 87 HIS A CA 1
ATOM 668 C C . HIS A 1 87 ? 1.090 12.407 -1.541 1.00 92.69 87 HIS A C 1
ATOM 670 O O . HIS A 1 87 ? 1.164 12.195 -0.332 1.00 92.69 87 HIS A O 1
ATOM 676 N N . VAL A 1 88 ? 0.021 12.997 -2.083 1.00 93.69 88 VAL A N 1
ATOM 677 C CA . VAL A 1 88 ? -1.118 13.487 -1.286 1.00 93.69 88 VAL A CA 1
ATOM 678 C C . VAL A 1 88 ? -1.895 12.337 -0.640 1.00 93.69 88 VAL A C 1
ATOM 680 O O . VAL A 1 88 ? -2.301 12.435 0.513 1.00 93.69 88 VAL A O 1
ATOM 683 N N . SER A 1 89 ? -2.082 11.218 -1.337 1.00 95.19 89 SER A N 1
ATOM 684 C CA . SER A 1 89 ? -2.754 10.053 -0.749 1.00 95.19 89 SER A CA 1
ATOM 685 C C . SER A 1 89 ? -1.922 9.369 0.337 1.00 95.19 89 SER A C 1
ATOM 687 O O . SER A 1 89 ? -2.499 8.893 1.311 1.00 95.19 89 SER A O 1
ATOM 689 N N . LEU A 1 90 ? -0.589 9.327 0.222 1.00 95.94 90 LEU A N 1
ATOM 690 C CA . LEU A 1 90 ? 0.280 8.863 1.310 1.00 95.94 90 LEU A CA 1
ATOM 691 C C . LEU A 1 90 ? 0.185 9.775 2.536 1.00 95.94 90 LEU A C 1
ATOM 693 O O . LEU A 1 90 ? 0.190 9.274 3.652 1.00 95.94 90 LEU A O 1
ATOM 697 N N . GLU A 1 91 ? 0.036 11.087 2.347 1.00 93.75 91 GLU A N 1
ATOM 698 C CA . GLU A 1 91 ? -0.208 12.025 3.450 1.00 93.75 91 GLU A CA 1
ATOM 699 C C . GLU A 1 91 ? -1.533 11.722 4.172 1.00 93.75 91 GLU A C 1
ATOM 701 O O . GLU A 1 91 ? -1.575 11.665 5.400 1.00 93.75 91 GLU A O 1
ATOM 706 N N . VAL A 1 92 ? -2.610 11.444 3.425 1.00 92.62 92 VAL A N 1
ATOM 707 C CA . VAL A 1 92 ? -3.889 10.995 4.010 1.00 92.62 92 VAL A CA 1
ATOM 708 C C . VAL A 1 92 ? -3.701 9.699 4.801 1.00 92.62 92 VAL A C 1
ATOM 710 O O . VAL A 1 92 ? -4.190 9.589 5.926 1.00 92.62 92 VAL A O 1
ATOM 713 N N . LEU A 1 93 ? -2.987 8.723 4.234 1.00 94.25 93 LEU A N 1
ATOM 714 C CA . LEU A 1 93 ? -2.756 7.430 4.873 1.00 94.25 93 LEU A CA 1
ATOM 715 C C . LEU A 1 93 ? -1.903 7.544 6.141 1.00 94.25 93 LEU A C 1
ATOM 717 O O . LEU A 1 93 ? -2.207 6.892 7.142 1.00 94.25 93 LEU A O 1
ATOM 721 N N . ASP A 1 94 ? -0.854 8.363 6.114 1.00 92.25 94 ASP A N 1
ATOM 722 C CA . ASP A 1 94 ? 0.008 8.610 7.266 1.00 92.25 94 ASP A CA 1
ATOM 723 C C . ASP A 1 94 ? -0.806 9.187 8.426 1.00 92.25 94 ASP A C 1
ATOM 725 O O . ASP A 1 94 ? -0.823 8.644 9.535 1.00 92.25 94 ASP A O 1
ATOM 729 N N . GLN A 1 95 ? -1.591 10.227 8.150 1.00 88.06 95 GLN A N 1
ATOM 730 C CA . GLN A 1 95 ? -2.427 10.852 9.164 1.00 88.06 95 GLN A CA 1
ATOM 731 C C . GLN A 1 95 ? -3.536 9.921 9.671 1.00 88.06 95 GLN A C 1
ATOM 733 O O . GLN A 1 95 ? -3.780 9.877 10.880 1.00 88.06 95 GLN A O 1
ATOM 738 N N . ALA A 1 96 ? -4.170 9.143 8.788 1.00 86.81 96 ALA A N 1
ATOM 739 C CA . ALA A 1 96 ? -5.159 8.138 9.173 1.00 86.81 96 ALA A CA 1
ATOM 740 C C . ALA A 1 96 ? -4.544 7.071 10.091 1.00 86.81 96 ALA A C 1
ATOM 742 O O . ALA A 1 96 ? -5.130 6.724 11.117 1.00 86.81 96 ALA A O 1
ATOM 743 N N . SER A 1 97 ? -3.328 6.614 9.779 1.00 86.56 97 SER A N 1
ATOM 744 C CA . SER A 1 97 ? -2.601 5.626 10.583 1.00 86.56 97 SER A CA 1
ATOM 745 C C . SER A 1 97 ? -2.290 6.147 11.986 1.00 86.56 97 SER A C 1
ATOM 747 O O . SER A 1 97 ? -2.416 5.405 12.960 1.00 86.56 97 SER A O 1
ATOM 749 N N . HIS A 1 98 ? -1.928 7.426 12.104 1.00 83.81 98 HIS A N 1
ATOM 750 C CA . HIS A 1 98 ? -1.594 8.049 13.384 1.00 83.81 98 HIS A CA 1
ATOM 751 C C . HIS A 1 98 ? -2.818 8.360 14.249 1.00 83.81 98 HIS A C 1
ATOM 753 O O . HIS A 1 98 ? -2.792 8.161 15.469 1.00 83.81 98 HIS A O 1
ATOM 759 N N . LYS A 1 99 ? -3.889 8.870 13.634 1.00 79.62 99 LYS A N 1
ATOM 760 C CA . LYS A 1 99 ? -5.055 9.408 14.352 1.00 79.62 99 LYS A CA 1
ATOM 761 C C . LYS A 1 99 ? -6.142 8.359 14.569 1.00 79.62 99 LYS A C 1
ATOM 763 O O . LYS A 1 99 ? -6.866 8.433 15.557 1.00 79.62 99 LYS A O 1
ATOM 768 N N . ILE A 1 100 ? -6.213 7.340 13.713 1.00 76.38 100 ILE A N 1
ATOM 769 C CA . ILE A 1 100 ? -7.281 6.341 13.720 1.00 76.38 100 ILE A CA 1
ATOM 770 C C . ILE A 1 100 ? -6.697 4.944 13.938 1.00 76.38 100 ILE A C 1
ATOM 772 O O . ILE A 1 100 ? -6.776 4.047 13.099 1.00 76.38 100 ILE A O 1
ATOM 776 N N . LYS A 1 101 ? -6.143 4.729 15.135 1.00 73.56 101 LYS A N 1
ATOM 777 C CA . LYS A 1 101 ? -5.547 3.440 15.541 1.00 73.56 101 LYS A CA 1
ATOM 778 C C . LYS A 1 101 ? -6.502 2.244 15.398 1.00 73.56 101 LYS A C 1
ATOM 780 O O . LYS A 1 101 ? -6.056 1.102 15.334 1.00 73.56 101 LYS A O 1
ATOM 785 N N . SER A 1 102 ? -7.813 2.490 15.359 1.00 79.06 102 SER A N 1
ATOM 786 C CA . SER A 1 102 ? -8.849 1.472 15.188 1.00 79.06 102 SER A CA 1
ATOM 787 C C . SER A 1 102 ? -9.100 1.047 13.737 1.00 79.06 102 SER A C 1
ATOM 789 O O . SER A 1 102 ? -9.744 0.013 13.566 1.00 79.06 102 SER A O 1
ATOM 791 N N . VAL A 1 103 ? -8.609 1.759 12.706 1.00 84.06 103 VAL A N 1
ATOM 792 C CA . VAL A 1 103 ? -8.868 1.385 11.293 1.00 84.06 103 VAL A CA 1
ATOM 793 C C . VAL A 1 103 ? -8.427 -0.043 11.024 1.00 84.06 103 VAL A C 1
ATOM 795 O O . VAL A 1 103 ? -9.192 -0.823 10.476 1.00 84.06 103 VAL A O 1
ATOM 798 N N . TYR A 1 104 ? -7.218 -0.399 11.452 1.00 86.31 104 TYR A N 1
ATOM 799 C CA . TYR A 1 104 ? -6.619 -1.701 11.157 1.00 86.31 104 TYR A CA 1
ATOM 800 C C . TYR A 1 104 ? -7.119 -2.826 12.069 1.00 86.31 104 TYR A C 1
ATOM 802 O O . TYR A 1 104 ? -6.791 -3.995 11.868 1.00 86.31 104 TYR A O 1
ATOM 810 N N . HIS A 1 105 ? -7.890 -2.502 13.110 1.00 86.25 105 HIS A N 1
ATOM 811 C CA . HIS A 1 105 ? -8.347 -3.498 14.068 1.00 86.25 105 HIS A CA 1
ATOM 812 C C . HIS A 1 105 ? -9.388 -4.428 13.432 1.00 86.25 105 HIS A C 1
ATOM 814 O O . HIS A 1 105 ? -10.466 -3.979 13.049 1.00 86.25 105 HIS A O 1
ATOM 820 N N . GLY A 1 106 ? -9.075 -5.723 13.349 1.00 87.50 106 GLY A N 1
ATOM 821 C CA . GLY A 1 106 ? -9.945 -6.732 12.733 1.00 87.50 106 GLY A CA 1
ATOM 822 C C . GLY A 1 106 ? -9.961 -6.711 11.201 1.00 87.50 106 GLY A C 1
ATOM 823 O O . GLY A 1 106 ? -10.747 -7.439 10.611 1.00 87.50 106 GLY A O 1
ATOM 824 N N . GLU A 1 107 ? -9.105 -5.910 10.559 1.00 93.25 107 GLU A N 1
ATOM 825 C CA . GLU A 1 107 ? -9.046 -5.756 9.098 1.00 93.25 107 GLU A CA 1
ATOM 826 C C . GLU A 1 107 ? -7.783 -6.422 8.523 1.00 93.25 107 GLU A C 1
ATOM 828 O O . GLU A 1 107 ? -6.948 -5.776 7.888 1.00 93.25 107 GLU A O 1
ATOM 833 N N . GLU A 1 108 ? -7.590 -7.719 8.786 1.00 94.56 108 GLU A N 1
ATOM 834 C CA . GLU A 1 108 ? -6.353 -8.430 8.414 1.00 94.56 108 GLU A CA 1
ATOM 835 C C . GLU A 1 108 ? -6.070 -8.386 6.906 1.00 94.56 108 GLU A C 1
ATOM 837 O O . GLU A 1 108 ? -4.932 -8.154 6.493 1.00 94.56 108 GLU A O 1
ATOM 842 N N . ASP A 1 109 ? -7.105 -8.561 6.083 1.00 95.19 109 ASP A N 1
ATOM 843 C CA . ASP A 1 109 ? -6.979 -8.553 4.623 1.00 95.19 109 ASP A CA 1
ATOM 844 C C . ASP A 1 109 ? -6.625 -7.165 4.085 1.00 95.19 109 ASP A C 1
ATOM 846 O O . ASP A 1 109 ? -5.813 -7.047 3.164 1.00 95.19 109 ASP A O 1
ATOM 850 N N . LEU A 1 110 ? -7.176 -6.105 4.689 1.00 94.56 110 LEU A N 1
ATOM 851 C CA . LEU A 1 110 ? -6.798 -4.731 4.361 1.00 94.56 110 LEU A CA 1
ATOM 852 C C . LEU A 1 110 ? -5.323 -4.501 4.674 1.00 94.56 110 LEU A C 1
ATOM 854 O O . LEU A 1 110 ? -4.604 -3.968 3.837 1.00 94.56 110 LEU A O 1
ATOM 858 N N . VAL A 1 111 ? -4.870 -4.911 5.861 1.00 95.31 111 VAL A N 1
ATOM 859 C CA . VAL A 1 111 ? -3.483 -4.729 6.301 1.00 95.31 111 VAL A CA 1
ATOM 860 C C . VAL A 1 111 ? -2.515 -5.485 5.390 1.00 95.31 111 VAL A C 1
ATOM 862 O O . VAL A 1 111 ? -1.528 -4.901 4.947 1.00 95.31 111 VAL A O 1
ATOM 865 N N . LYS A 1 112 ? -2.804 -6.750 5.048 1.00 96.06 112 LYS A N 1
ATOM 866 C CA . LYS A 1 112 ? -1.992 -7.536 4.099 1.00 96.06 112 LYS A CA 1
ATOM 867 C C . LYS A 1 112 ? -1.940 -6.873 2.727 1.00 96.06 112 LYS A C 1
ATOM 869 O O . LYS A 1 112 ? -0.860 -6.697 2.168 1.00 96.06 112 LYS A O 1
ATOM 874 N N . LYS A 1 113 ? -3.097 -6.467 2.195 1.00 95.44 113 LYS A N 1
ATOM 875 C CA . LYS A 1 113 ? -3.188 -5.786 0.898 1.00 95.44 113 LYS A CA 1
ATOM 876 C C . LYS A 1 113 ? -2.392 -4.483 0.910 1.00 95.44 113 LYS A C 1
ATOM 878 O O . LYS A 1 113 ? -1.574 -4.261 0.023 1.00 95.44 113 LYS A O 1
ATOM 883 N N . LEU A 1 114 ? -2.591 -3.649 1.928 1.00 96.06 114 LEU A N 1
ATOM 884 C CA . LEU A 1 114 ? -1.909 -2.369 2.067 1.00 96.06 114 LEU A CA 1
ATOM 885 C C . LEU A 1 114 ? -0.394 -2.549 2.188 1.00 96.06 114 LEU A C 1
ATOM 887 O O . LEU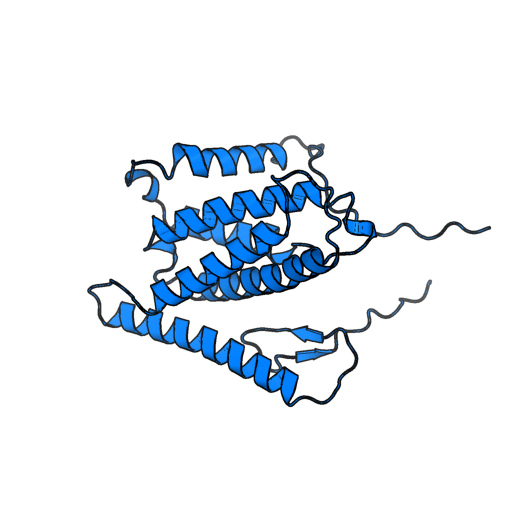 A 1 114 ? 0.342 -1.843 1.507 1.00 96.06 114 LEU A O 1
ATOM 891 N N . PHE A 1 115 ? 0.061 -3.524 2.981 1.00 96.50 115 PHE A N 1
ATOM 892 C CA . PHE A 1 115 ? 1.474 -3.877 3.107 1.00 96.50 115 PHE A CA 1
ATOM 893 C C . PHE A 1 115 ? 2.103 -4.187 1.743 1.00 96.50 115 PHE A C 1
ATOM 895 O O . PHE A 1 115 ? 3.087 -3.558 1.361 1.00 96.50 115 PHE A O 1
ATOM 902 N N . VAL A 1 116 ? 1.493 -5.091 0.970 1.00 95.81 116 VAL A N 1
ATOM 903 C CA . VAL A 1 116 ? 1.994 -5.484 -0.359 1.00 95.81 116 VAL A CA 1
ATOM 904 C C . VAL A 1 116 ? 2.010 -4.300 -1.322 1.00 95.81 116 VAL A C 1
ATOM 906 O O . VAL A 1 116 ? 2.974 -4.111 -2.061 1.00 95.81 116 VAL A O 1
ATOM 909 N N . ARG A 1 117 ? 0.959 -3.472 -1.314 1.00 95.94 117 ARG A N 1
ATOM 910 C CA . ARG A 1 117 ? 0.855 -2.316 -2.214 1.00 95.94 117 ARG A CA 1
ATOM 911 C C . ARG A 1 117 ? 1.847 -1.212 -1.872 1.00 95.94 117 ARG A C 1
ATOM 913 O O . ARG A 1 117 ? 2.420 -0.637 -2.789 1.00 95.94 117 ARG A O 1
ATOM 920 N N . LEU A 1 118 ? 2.083 -0.940 -0.591 1.00 96.56 118 LEU A N 1
ATOM 921 C CA . LEU A 1 118 ? 3.109 0.015 -0.172 1.00 96.56 118 LEU A CA 1
ATOM 922 C C . LEU A 1 118 ? 4.516 -0.503 -0.472 1.00 96.56 118 LEU A C 1
ATOM 924 O O . LEU A 1 118 ? 5.355 0.273 -0.910 1.00 96.56 118 LEU A O 1
ATOM 928 N N . LEU A 1 119 ? 4.772 -1.803 -0.302 1.00 95.06 119 LEU A N 1
ATOM 929 C CA . LEU A 1 119 ? 6.065 -2.386 -0.652 1.00 95.06 119 LEU A CA 1
ATOM 930 C C . LEU A 1 119 ? 6.318 -2.312 -2.165 1.00 95.06 119 LEU A C 1
ATOM 932 O O . LEU A 1 119 ? 7.378 -1.859 -2.588 1.00 95.06 119 LEU A O 1
ATOM 936 N N . GLY A 1 120 ? 5.324 -2.668 -2.984 1.00 93.44 120 GLY A N 1
ATOM 937 C CA . GLY A 1 120 ? 5.392 -2.496 -4.438 1.00 93.44 120 GLY A CA 1
ATOM 938 C C . GLY A 1 120 ? 5.567 -1.032 -4.853 1.00 93.44 120 GLY A C 1
ATOM 939 O O . GLY A 1 120 ? 6.317 -0.741 -5.786 1.00 93.44 120 GLY A O 1
ATOM 940 N N . LEU A 1 121 ? 4.939 -0.101 -4.126 1.00 95.06 121 LEU A N 1
ATOM 941 C CA . LEU A 1 121 ? 5.145 1.333 -4.306 1.00 95.06 121 LEU A CA 1
ATOM 942 C C . LEU A 1 121 ? 6.582 1.750 -3.970 1.00 95.06 121 LEU A C 1
ATOM 944 O O . LEU A 1 121 ? 7.152 2.514 -4.740 1.00 95.06 121 LEU A O 1
ATOM 948 N N . CYS A 1 122 ? 7.183 1.247 -2.886 1.00 94.69 122 CYS A N 1
ATOM 949 C CA . CYS A 1 122 ? 8.590 1.506 -2.566 1.00 94.69 122 CYS A CA 1
ATOM 950 C C . CYS A 1 122 ? 9.505 1.046 -3.706 1.00 94.69 122 CYS A C 1
ATOM 952 O O . CYS A 1 122 ? 10.287 1.846 -4.205 1.00 94.69 122 CYS A O 1
ATOM 954 N N . VAL A 1 123 ? 9.350 -0.193 -4.183 1.00 91.75 123 VAL A N 1
ATOM 955 C CA . VAL A 1 123 ? 10.156 -0.730 -5.298 1.00 91.75 123 VAL A CA 1
ATOM 956 C C . VAL A 1 123 ? 9.961 0.100 -6.573 1.00 91.75 123 VAL A C 1
ATOM 958 O O . VAL A 1 123 ? 10.912 0.423 -7.281 1.00 91.75 123 VAL A O 1
ATOM 961 N N . SER A 1 124 ? 8.721 0.494 -6.866 1.00 91.50 124 SER A N 1
ATOM 962 C CA . SER A 1 124 ? 8.431 1.320 -8.039 1.00 91.50 124 SER A CA 1
ATOM 963 C C . SER A 1 124 ? 9.038 2.716 -7.901 1.00 91.50 124 SER A C 1
ATOM 965 O O . SER A 1 124 ? 9.665 3.188 -8.843 1.00 91.50 124 SER A O 1
ATOM 967 N N . ALA A 1 125 ? 8.907 3.364 -6.740 1.00 92.06 125 ALA A N 1
ATOM 968 C CA . ALA A 1 125 ? 9.465 4.685 -6.454 1.00 92.06 125 ALA A CA 1
ATOM 969 C C . ALA A 1 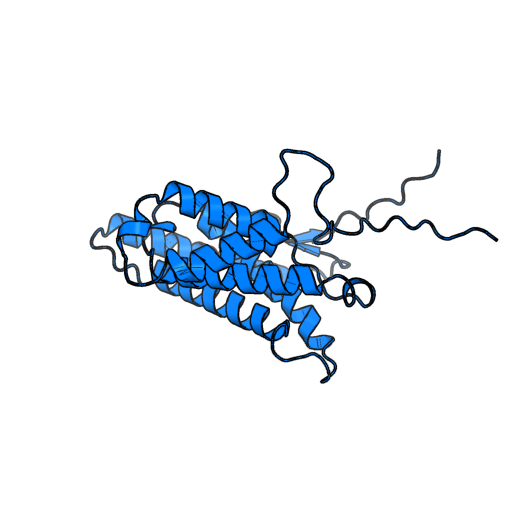125 ? 11.002 4.690 -6.452 1.00 92.06 125 ALA A C 1
ATOM 971 O O . ALA A 1 125 ? 11.598 5.659 -6.913 1.00 92.06 125 ALA A O 1
ATOM 972 N N . GLU A 1 126 ? 11.641 3.606 -6.012 1.00 91.56 126 GLU A N 1
ATOM 973 C CA . GLU A 1 126 ? 13.096 3.440 -6.060 1.00 91.56 126 GLU A CA 1
ATOM 974 C C . GLU A 1 126 ? 13.631 3.539 -7.495 1.00 91.56 126 GLU A C 1
ATOM 976 O O . GLU A 1 126 ? 14.602 4.252 -7.734 1.00 91.56 126 GLU A O 1
ATOM 981 N N . SER A 1 127 ? 12.933 2.965 -8.484 1.00 90.62 127 SER A N 1
ATOM 982 C CA . SER A 1 127 ? 13.338 3.089 -9.897 1.00 90.62 127 SER A CA 1
ATOM 983 C C . SER A 1 127 ? 13.365 4.537 -10.417 1.00 90.62 127 SER A C 1
ATOM 985 O O . SER A 1 127 ? 14.050 4.834 -11.394 1.00 90.62 127 SER A O 1
ATOM 987 N N . TRP A 1 128 ? 12.645 5.461 -9.769 1.00 88.31 128 TRP A N 1
ATOM 988 C CA . TRP A 1 128 ? 12.687 6.887 -10.106 1.00 88.31 128 TRP A CA 1
ATOM 989 C C . TRP A 1 128 ? 13.887 7.612 -9.494 1.00 88.31 128 TRP A C 1
ATOM 991 O O . TRP A 1 128 ? 14.291 8.640 -10.036 1.00 88.31 128 TRP A O 1
ATOM 1001 N N . LEU A 1 129 ? 14.464 7.093 -8.404 1.00 85.75 129 LEU A N 1
ATOM 1002 C CA . LEU A 1 129 ? 15.650 7.670 -7.761 1.00 85.75 129 LEU A CA 1
ATOM 1003 C C . LEU A 1 129 ? 16.874 7.574 -8.671 1.00 85.75 129 LEU A C 1
ATOM 1005 O O . LEU A 1 129 ? 17.626 8.534 -8.804 1.00 85.75 129 LEU A O 1
ATOM 1009 N N . GLU A 1 130 ? 17.035 6.436 -9.347 1.00 79.50 130 GLU A N 1
ATOM 1010 C CA . GLU A 1 130 ? 18.138 6.195 -10.286 1.00 79.50 130 GLU A CA 1
ATOM 1011 C C . GLU A 1 130 ? 18.076 7.103 -11.524 1.00 79.50 130 GLU A C 1
ATOM 1013 O O . GLU A 1 130 ? 19.076 7.319 -12.206 1.00 79.50 130 GLU A O 1
ATOM 1018 N N . ALA A 1 131 ? 16.894 7.649 -11.813 1.00 76.50 131 ALA A N 1
ATOM 1019 C CA . ALA A 1 131 ? 16.624 8.495 -12.966 1.00 76.50 131 ALA A CA 1
ATOM 1020 C C . ALA A 1 131 ? 16.697 10.004 -12.678 1.00 76.50 131 ALA A C 1
ATOM 1022 O O . ALA A 1 131 ? 16.408 10.814 -13.573 1.00 76.50 131 ALA A O 1
ATOM 1023 N N . GLY A 1 132 ? 17.008 10.387 -11.437 1.00 64.56 132 GLY A N 1
ATOM 1024 C CA . GLY A 1 132 ? 17.083 11.777 -11.001 1.00 64.56 132 GLY A CA 1
ATOM 1025 C C . GLY A 1 132 ? 18.177 12.555 -11.734 1.00 64.56 132 GLY A C 1
ATOM 1026 O O . GLY A 1 132 ? 19.332 12.149 -11.762 1.00 64.56 132 GLY A O 1
ATOM 1027 N N . ASP A 1 133 ? 17.784 13.679 -12.328 1.00 61.25 133 ASP A N 1
ATOM 1028 C CA . ASP A 1 133 ? 18.664 14.756 -12.788 1.00 61.25 133 ASP A CA 1
ATOM 1029 C C . ASP A 1 133 ? 18.316 15.955 -11.887 1.00 61.25 133 ASP A C 1
ATOM 1031 O O . ASP A 1 133 ? 17.122 16.180 -11.659 1.00 61.25 133 ASP A O 1
ATOM 1035 N N . ASP A 1 134 ? 19.301 16.691 -11.359 1.00 58.88 134 ASP A N 1
ATOM 1036 C CA . ASP A 1 134 ? 19.197 17.677 -10.248 1.00 58.88 134 ASP A CA 1
ATOM 1037 C C . ASP A 1 134 ? 18.295 18.916 -10.525 1.00 58.88 134 ASP A C 1
ATOM 1039 O O . ASP A 1 134 ? 18.417 19.959 -9.885 1.00 58.88 134 ASP A O 1
ATOM 1043 N N . SER A 1 135 ? 17.397 18.858 -11.513 1.00 58.25 135 SER A N 1
ATOM 1044 C CA . SER A 1 135 ? 16.684 20.009 -12.083 1.00 58.25 135 SER A CA 1
ATOM 1045 C C . SER A 1 135 ? 15.161 20.032 -11.880 1.00 58.25 135 SER A C 1
ATOM 1047 O O . SER A 1 135 ? 14.506 20.959 -12.363 1.00 58.25 135 SER A O 1
ATOM 1049 N N . LEU A 1 136 ? 14.563 19.062 -11.176 1.00 57.38 136 LEU A N 1
ATOM 1050 C CA . LEU A 1 136 ? 13.120 19.076 -10.885 1.00 57.38 136 LEU A CA 1
ATOM 1051 C C . LEU A 1 136 ? 12.798 19.941 -9.644 1.00 57.38 136 LEU A C 1
ATOM 1053 O O . LEU A 1 136 ? 13.509 19.865 -8.647 1.00 57.38 136 LEU A O 1
ATOM 1057 N N . PRO A 1 137 ? 11.727 20.760 -9.674 1.00 56.16 137 PRO A N 1
ATOM 1058 C CA . PRO A 1 137 ? 11.327 21.594 -8.541 1.00 56.16 137 PRO A CA 1
ATOM 1059 C C . PRO A 1 137 ? 10.890 20.768 -7.315 1.00 56.16 137 PRO A C 1
ATOM 1061 O O . PRO A 1 137 ? 10.195 19.760 -7.448 1.00 56.16 137 PRO A O 1
ATOM 1064 N N . ASP A 1 138 ? 11.233 21.279 -6.126 1.00 57.00 138 ASP A N 1
ATOM 1065 C CA . ASP A 1 138 ? 11.197 20.671 -4.774 1.00 57.00 138 ASP A CA 1
ATOM 1066 C C . ASP A 1 138 ? 9.926 19.915 -4.331 1.00 57.00 138 ASP A C 1
ATOM 1068 O O . ASP A 1 138 ? 9.930 19.247 -3.299 1.00 57.00 138 ASP A O 1
ATOM 1072 N N . HIS A 1 139 ? 8.795 20.030 -5.026 1.00 53.78 139 HIS A N 1
ATOM 1073 C CA . HIS A 1 139 ? 7.495 19.583 -4.501 1.00 53.78 139 HIS A CA 1
ATOM 1074 C C . HIS A 1 139 ? 6.977 18.279 -5.116 1.00 53.78 139 HIS A C 1
ATOM 1076 O O . HIS A 1 139 ? 5.843 17.876 -4.857 1.00 53.78 139 HIS A O 1
ATOM 1082 N N . SER A 1 140 ? 7.756 17.619 -5.970 1.00 63.41 140 SER A N 1
ATOM 1083 C CA . SER A 1 140 ? 7.352 16.362 -6.618 1.00 63.41 140 SER A CA 1
ATOM 1084 C C . SER A 1 140 ? 8.532 15.424 -6.828 1.00 63.41 140 SER A C 1
ATOM 1086 O O . SER A 1 140 ? 8.595 14.723 -7.833 1.00 63.41 140 SER A O 1
ATOM 1088 N N . ASP A 1 141 ? 9.468 15.423 -5.880 1.00 75.81 141 ASP A N 1
ATOM 1089 C CA . ASP A 1 141 ? 10.588 14.495 -5.897 1.00 75.81 141 ASP A CA 1
ATOM 1090 C C . ASP A 1 141 ? 10.090 13.076 -5.547 1.00 75.81 141 ASP A C 1
ATOM 1092 O O . ASP A 1 141 ? 9.583 12.863 -4.436 1.00 75.81 141 ASP A O 1
ATOM 1096 N N . PRO A 1 142 ? 10.218 12.091 -6.458 1.00 77.44 142 PRO A N 1
ATOM 1097 C CA . PRO A 1 142 ? 9.896 10.692 -6.185 1.00 77.44 142 PRO A CA 1
ATOM 1098 C C . PRO A 1 142 ? 10.588 10.127 -4.935 1.00 77.44 142 PRO A C 1
ATOM 1100 O O . PRO A 1 142 ? 10.048 9.214 -4.306 1.00 77.44 142 PRO A O 1
ATOM 1103 N N . SER A 1 143 ? 11.723 10.699 -4.512 1.00 79.06 143 SER A N 1
ATOM 1104 C CA . SER A 1 143 ? 12.406 10.310 -3.272 1.00 79.06 143 SER A CA 1
ATOM 1105 C C . SER A 1 143 ? 11.529 10.460 -2.029 1.00 79.06 143 SER A C 1
ATOM 1107 O O . SER A 1 143 ? 11.562 9.631 -1.111 1.00 79.06 143 SER A O 1
ATOM 1109 N N . THR A 1 144 ? 10.658 11.469 -2.028 1.00 90.19 144 THR A N 1
ATOM 1110 C CA . THR A 1 144 ? 9.725 11.718 -0.930 1.00 90.19 144 THR A CA 1
ATOM 1111 C C . THR A 1 144 ? 8.640 10.647 -0.859 1.00 90.19 144 THR A C 1
ATOM 1113 O O . THR A 1 144 ? 8.218 10.287 0.240 1.00 90.19 144 THR A O 1
ATOM 1116 N N . ILE A 1 145 ? 8.232 10.078 -2.002 1.00 92.81 145 ILE A N 1
ATOM 1117 C CA . ILE A 1 145 ? 7.261 8.977 -2.067 1.00 92.81 145 ILE A CA 1
ATOM 1118 C C . ILE A 1 145 ? 7.859 7.721 -1.439 1.00 92.81 145 ILE A C 1
ATOM 1120 O O . ILE A 1 145 ? 7.220 7.125 -0.571 1.00 92.81 145 ILE A O 1
ATOM 1124 N N . TYR A 1 146 ? 9.087 7.355 -1.823 1.00 93.50 146 TYR A N 1
ATOM 1125 C CA . TYR A 1 146 ? 9.786 6.201 -1.253 1.00 93.50 146 TYR A CA 1
ATOM 1126 C C . TYR A 1 146 ? 9.914 6.318 0.273 1.00 93.50 146 TYR A C 1
ATOM 1128 O O . TYR A 1 146 ? 9.531 5.407 1.013 1.00 93.50 146 TYR A O 1
ATOM 1136 N N . SER A 1 147 ? 10.395 7.470 0.753 1.00 93.69 147 SER A N 1
ATOM 1137 C CA . SER A 1 147 ? 10.568 7.733 2.186 1.00 93.69 147 SER A CA 1
ATOM 1138 C C . SER A 1 147 ? 9.236 7.684 2.945 1.00 93.69 147 SER A C 1
ATOM 1140 O O . SER A 1 147 ? 9.127 6.994 3.959 1.00 93.69 147 SER A O 1
ATOM 1142 N N . LYS A 1 148 ? 8.180 8.335 2.431 1.00 94.88 148 LYS A N 1
ATOM 1143 C CA . LYS A 1 148 ? 6.841 8.312 3.046 1.00 94.88 148 LYS A CA 1
ATOM 1144 C C . LYS A 1 148 ? 6.251 6.904 3.096 1.00 94.88 148 LYS A C 1
ATOM 1146 O O . LYS A 1 148 ? 5.804 6.482 4.159 1.00 94.88 148 LYS A O 1
ATOM 1151 N N . ALA A 1 149 ? 6.269 6.170 1.985 1.00 95.88 149 ALA A N 1
ATOM 1152 C CA . ALA A 1 149 ? 5.733 4.811 1.925 1.00 95.88 149 ALA A CA 1
ATOM 1153 C C . ALA A 1 149 ? 6.462 3.874 2.904 1.00 95.88 149 ALA A C 1
ATOM 1155 O O . ALA A 1 149 ? 5.818 3.135 3.652 1.00 95.88 149 ALA A O 1
ATOM 1156 N N . THR A 1 150 ? 7.792 3.979 2.975 1.00 95.44 150 THR A N 1
ATOM 1157 C CA . THR A 1 150 ? 8.619 3.215 3.919 1.00 95.44 150 THR A CA 1
ATOM 1158 C C . THR A 1 150 ? 8.288 3.565 5.370 1.00 95.44 150 THR A C 1
ATOM 1160 O O . THR A 1 150 ? 8.077 2.669 6.187 1.00 95.44 150 THR A O 1
ATOM 1163 N N . ASN A 1 151 ? 8.175 4.854 5.700 1.00 95.38 151 ASN A N 1
ATOM 1164 C CA . ASN A 1 151 ? 7.826 5.292 7.052 1.00 95.38 151 ASN A CA 1
ATOM 1165 C C . ASN A 1 151 ? 6.440 4.790 7.476 1.00 95.38 151 ASN A C 1
ATOM 1167 O O . ASN A 1 151 ? 6.287 4.308 8.598 1.00 95.38 151 ASN A O 1
ATOM 1171 N N . ILE A 1 152 ? 5.452 4.830 6.577 1.00 95.38 152 ILE A N 1
ATOM 1172 C CA . ILE A 1 152 ? 4.104 4.308 6.839 1.00 95.38 152 ILE A CA 1
ATOM 1173 C C . ILE A 1 152 ? 4.142 2.791 7.063 1.00 95.38 152 ILE A C 1
ATOM 1175 O O . ILE A 1 152 ? 3.519 2.305 8.006 1.00 95.38 152 ILE A O 1
ATOM 1179 N N . LEU A 1 153 ? 4.896 2.037 6.252 1.00 94.88 153 LEU A N 1
ATOM 1180 C CA . LEU A 1 153 ? 5.082 0.591 6.435 1.00 94.88 153 LEU A CA 1
ATOM 1181 C C . LEU A 1 153 ? 5.672 0.261 7.807 1.00 94.88 153 LEU A C 1
ATOM 1183 O O . LEU A 1 153 ? 5.125 -0.569 8.537 1.00 94.88 153 LEU A O 1
ATOM 1187 N N . VAL A 1 154 ? 6.769 0.930 8.170 1.00 94.44 154 VAL A N 1
ATOM 1188 C CA . VAL A 1 154 ? 7.433 0.747 9.466 1.00 94.44 154 VAL A CA 1
ATOM 1189 C C . VAL A 1 154 ? 6.482 1.108 10.599 1.00 94.44 154 VAL A C 1
ATOM 1191 O O . VAL A 1 154 ? 6.335 0.339 11.547 1.00 94.44 154 VAL A O 1
ATOM 1194 N N . TYR A 1 155 ? 5.791 2.242 10.495 1.00 92.50 155 TYR A N 1
ATOM 1195 C CA . TYR A 1 155 ? 4.831 2.674 11.501 1.00 92.50 155 TYR A CA 1
ATOM 1196 C C . TYR A 1 155 ? 3.694 1.663 11.675 1.00 92.50 155 TYR A C 1
ATOM 1198 O O . TYR A 1 155 ? 3.381 1.283 12.802 1.00 92.50 155 TYR A O 1
ATOM 1206 N N . MET A 1 156 ? 3.113 1.181 10.576 1.00 91.94 156 MET A N 1
ATOM 1207 C CA . MET A 1 156 ? 2.052 0.176 10.586 1.00 91.94 156 MET A CA 1
ATOM 1208 C C . MET A 1 156 ? 2.514 -1.113 11.280 1.00 91.94 156 MET A C 1
ATOM 1210 O O . MET A 1 156 ? 1.826 -1.602 12.176 1.00 91.94 156 MET A O 1
ATOM 1214 N N . LEU A 1 157 ? 3.698 -1.631 10.938 1.00 92.88 157 LEU A N 1
ATOM 1215 C CA . LEU A 1 157 ? 4.278 -2.803 11.603 1.00 92.88 157 LEU A CA 1
ATOM 1216 C C . LEU A 1 157 ? 4.512 -2.550 13.097 1.00 92.88 157 LEU A C 1
ATOM 1218 O O . LEU A 1 157 ? 4.127 -3.370 13.931 1.00 92.88 157 LEU A O 1
ATOM 1222 N N . CYS A 1 158 ? 5.074 -1.394 13.452 1.00 91.12 158 CYS A N 1
ATOM 1223 C CA . CYS A 1 158 ? 5.286 -0.998 14.841 1.00 91.12 158 CYS A CA 1
ATOM 1224 C C . CYS A 1 158 ? 3.971 -0.919 15.626 1.00 91.12 158 CYS A C 1
ATOM 1226 O O . CYS A 1 158 ? 3.936 -1.376 16.766 1.00 91.12 158 CYS A O 1
ATOM 1228 N N . GLN A 1 159 ? 2.891 -0.390 15.040 1.00 88.06 159 GLN A N 1
ATOM 1229 C CA . GLN A 1 159 ? 1.567 -0.346 15.673 1.00 88.06 159 GLN A CA 1
ATOM 1230 C C . GLN A 1 159 ? 0.992 -1.748 15.900 1.00 88.06 159 GLN A C 1
ATOM 1232 O O . GLN A 1 159 ? 0.463 -2.022 16.977 1.00 88.06 159 GLN A O 1
ATOM 1237 N N . LEU A 1 160 ? 1.117 -2.645 14.918 1.00 89.88 160 LEU A N 1
ATOM 1238 C CA . LEU A 1 160 ? 0.646 -4.027 15.048 1.00 89.88 160 LEU A CA 1
ATOM 1239 C C . LEU A 1 160 ? 1.433 -4.802 16.120 1.00 89.88 160 LEU A C 1
ATOM 1241 O O . LEU A 1 160 ? 0.851 -5.594 16.861 1.00 89.88 160 LEU A O 1
ATOM 1245 N N . LEU A 1 161 ? 2.738 -4.539 16.244 1.00 90.06 161 LEU A N 1
ATOM 1246 C CA . LEU A 1 161 ? 3.604 -5.152 17.257 1.00 90.06 161 LEU A CA 1
ATOM 1247 C C . LEU A 1 161 ? 3.407 -4.552 18.656 1.00 90.06 161 LEU A C 1
ATOM 1249 O O . LEU A 1 161 ? 3.419 -5.280 19.646 1.00 90.06 161 LEU A O 1
ATOM 1253 N N . SER A 1 162 ? 3.205 -3.236 18.735 1.00 86.19 162 SER A N 1
ATOM 1254 C CA . SER A 1 162 ? 3.134 -2.459 19.984 1.00 86.19 162 SER A CA 1
ATOM 1255 C C . SER A 1 162 ? 1.702 -2.238 20.476 1.00 86.19 162 SER A C 1
ATOM 1257 O O . SER A 1 162 ? 1.458 -1.324 21.263 1.00 86.19 162 SER A O 1
ATOM 1259 N N . SER A 1 163 ? 0.763 -3.050 19.979 1.00 73.50 163 SER A N 1
ATOM 1260 C CA . SER A 1 163 ? -0.678 -3.022 20.238 1.00 73.50 163 SER A CA 1
ATOM 1261 C C . SER A 1 163 ? -1.041 -2.424 21.616 1.00 73.50 163 SER A C 1
ATOM 1263 O O . SER A 1 163 ? -0.884 -3.093 22.638 1.00 73.50 163 SER A O 1
ATOM 1265 N N . PRO A 1 164 ? -1.556 -1.176 21.686 1.00 64.38 164 PRO A N 1
ATOM 1266 C CA . PRO A 1 164 ? -1.916 -0.526 22.952 1.00 64.38 164 PRO A CA 1
ATOM 1267 C C . PRO A 1 164 ? -3.256 -1.034 23.517 1.00 64.38 164 PRO A C 1
ATOM 1269 O O . PRO A 1 164 ? -3.846 -0.418 24.407 1.00 64.38 164 PRO A O 1
ATOM 1272 N N . PHE A 1 165 ? -3.796 -2.118 22.958 1.00 64.19 165 PHE A N 1
ATOM 1273 C CA . PHE A 1 165 ? -5.127 -2.602 23.279 1.00 64.19 165 PHE A CA 1
ATOM 1274 C C . PHE A 1 165 ? -5.116 -3.313 24.632 1.00 64.19 165 PHE A C 1
ATOM 1276 O O . PHE A 1 165 ? -4.333 -4.226 24.872 1.00 64.19 165 PHE A O 1
ATOM 1283 N N . ARG A 1 166 ? -6.057 -2.937 25.506 1.00 64.75 166 ARG A N 1
ATOM 1284 C CA . ARG A 1 166 ? -6.265 -3.605 26.803 1.00 64.75 166 ARG A CA 1
ATOM 1285 C C . ARG A 1 166 ? -6.744 -5.056 26.672 1.00 64.75 166 ARG A C 1
ATOM 1287 O O . ARG A 1 166 ? -6.675 -5.795 27.645 1.00 64.75 166 ARG A O 1
ATOM 1294 N N . ASN A 1 167 ? -7.265 -5.450 25.507 1.00 78.81 167 ASN A N 1
ATOM 1295 C CA . ASN A 1 167 ? -7.732 -6.810 25.257 1.00 78.81 167 ASN A CA 1
ATOM 1296 C C . ASN A 1 167 ? -6.580 -7.681 24.729 1.00 78.81 167 ASN A C 1
ATOM 1298 O O . ASN A 1 167 ? -6.139 -7.506 23.590 1.00 78.81 167 ASN A O 1
ATOM 1302 N N . GLU A 1 168 ? -6.141 -8.644 25.539 1.00 81.62 168 GLU A N 1
ATOM 1303 C CA . GLU A 1 168 ? -5.039 -9.558 25.216 1.00 81.62 168 GLU A CA 1
ATOM 1304 C C . GLU A 1 168 ? -5.277 -10.374 23.939 1.00 81.62 168 GLU A C 1
ATOM 1306 O O . GLU A 1 168 ? -4.329 -10.623 23.190 1.00 81.62 168 GLU A O 1
ATOM 1311 N N . ILE A 1 169 ? -6.527 -10.753 23.644 1.00 82.56 169 ILE A N 1
ATOM 1312 C CA . ILE A 1 169 ? -6.860 -11.541 22.447 1.00 82.56 169 ILE A CA 1
ATOM 1313 C C . ILE A 1 169 ? -6.584 -10.709 21.192 1.00 82.56 169 ILE A C 1
ATOM 1315 O O . ILE A 1 169 ?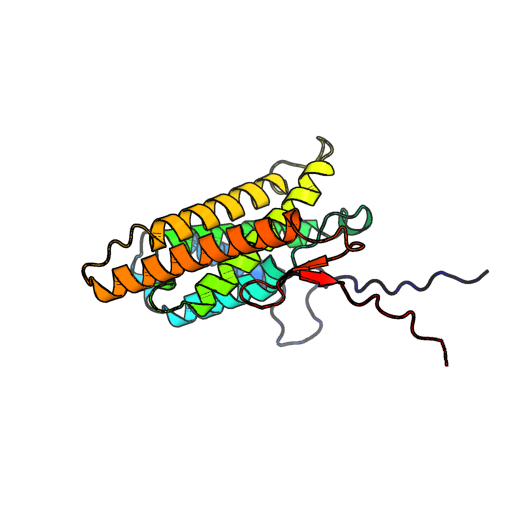 -5.842 -11.137 20.311 1.00 82.56 169 ILE A O 1
ATOM 1319 N N . SER A 1 170 ? -7.091 -9.472 21.157 1.00 83.38 170 SER A N 1
ATOM 1320 C CA . SER A 1 170 ? -6.844 -8.528 20.059 1.00 83.38 170 SER A CA 1
ATOM 1321 C C . SER A 1 170 ? -5.354 -8.251 19.866 1.00 83.38 170 SER A C 1
ATOM 1323 O O . SER A 1 170 ? -4.859 -8.244 18.738 1.00 83.38 170 SER A O 1
ATOM 1325 N N . ALA A 1 171 ? -4.632 -8.019 20.964 1.00 85.00 171 ALA A N 1
ATOM 1326 C CA . ALA A 1 171 ? -3.201 -7.743 20.914 1.00 85.00 171 ALA A CA 1
ATOM 1327 C C . ALA A 1 171 ? -2.392 -8.949 20.417 1.00 85.00 171 ALA A C 1
ATOM 1329 O O . ALA A 1 171 ? -1.339 -8.790 19.801 1.00 85.00 171 ALA A O 1
ATOM 1330 N N . THR A 1 172 ? -2.866 -10.165 20.680 1.00 89.06 172 THR A N 1
ATOM 1331 C CA . THR A 1 172 ? -2.249 -11.394 20.171 1.00 89.06 172 THR A CA 1
ATOM 1332 C C . THR A 1 172 ? -2.484 -11.538 18.671 1.00 89.06 172 THR A C 1
ATOM 1334 O O . THR A 1 172 ? -1.518 -11.734 17.939 1.00 89.06 172 THR A O 1
ATOM 1337 N N . THR A 1 173 ? -3.716 -11.344 18.191 1.00 89.56 173 THR A N 1
ATOM 1338 C CA . THR A 1 173 ? -4.034 -11.395 16.753 1.00 89.56 173 THR A CA 1
ATOM 1339 C C . THR A 1 173 ? -3.206 -10.393 15.943 1.00 89.56 173 THR A C 1
ATOM 1341 O O . THR A 1 173 ? -2.620 -10.759 14.928 1.00 89.56 173 THR A O 1
ATOM 1344 N N . GLN A 1 174 ? -3.071 -9.147 16.413 1.00 89.88 174 GLN A N 1
ATOM 1345 C CA . GLN A 1 174 ? -2.267 -8.126 15.721 1.00 89.88 174 GLN A CA 1
ATOM 1346 C C . GLN A 1 174 ? -0.777 -8.478 15.656 1.00 89.88 174 GLN A C 1
ATOM 1348 O O . GLN A 1 174 ? -0.149 -8.297 14.613 1.00 89.88 174 GLN A O 1
ATOM 1353 N N . ARG A 1 175 ? -0.216 -9.035 16.737 1.00 91.81 175 ARG A N 1
ATOM 1354 C CA . ARG A 1 175 ? 1.174 -9.508 16.744 1.00 91.81 175 ARG A CA 1
ATOM 1355 C C . ARG A 1 175 ? 1.375 -10.685 15.797 1.00 91.81 175 ARG A C 1
ATOM 1357 O O . ARG A 1 175 ? 2.351 -10.691 15.055 1.00 91.81 175 ARG A O 1
ATOM 1364 N N . VAL A 1 176 ? 0.451 -11.649 15.786 1.00 94.62 176 VAL A N 1
ATOM 1365 C CA . VAL A 1 176 ? 0.481 -12.777 14.841 1.00 94.62 176 VAL A CA 1
ATOM 1366 C C . VAL A 1 176 ? 0.454 -12.267 13.402 1.00 94.62 176 VAL A C 1
ATOM 1368 O O . VAL A 1 176 ? 1.263 -12.713 12.593 1.00 94.62 176 VAL A O 1
ATOM 1371 N N . LEU A 1 177 ? -0.400 -11.285 13.099 1.00 94.75 177 LEU A N 1
ATOM 1372 C CA . LEU A 1 177 ? -0.447 -10.659 11.781 1.00 94.75 177 LEU A CA 1
ATOM 1373 C C . LEU A 1 177 ? 0.886 -9.990 11.420 1.00 94.75 177 LEU A C 1
ATOM 1375 O O . LEU A 1 177 ? 1.426 -10.277 10.357 1.00 94.75 177 LEU A O 1
ATOM 1379 N N . ALA A 1 178 ? 1.448 -9.154 12.300 1.00 94.56 178 ALA A N 1
ATOM 1380 C CA . ALA A 1 178 ? 2.736 -8.498 12.059 1.00 94.56 178 ALA A CA 1
ATOM 1381 C C . ALA A 1 178 ? 3.866 -9.504 11.810 1.00 94.56 178 ALA A C 1
ATOM 1383 O O . ALA A 1 178 ? 4.624 -9.359 10.853 1.00 94.56 178 ALA A O 1
ATOM 1384 N N . HIS A 1 179 ? 3.955 -10.547 12.639 1.00 95.38 179 HIS A N 1
ATOM 1385 C CA . HIS A 1 179 ? 4.915 -11.627 12.435 1.00 95.38 179 HIS A CA 1
ATOM 1386 C C . HIS A 1 179 ? 4.679 -12.349 11.107 1.00 95.38 179 HIS A C 1
ATOM 1388 O O . HIS A 1 179 ? 5.648 -12.647 10.420 1.00 95.38 179 HIS A O 1
ATOM 1394 N N . GLY A 1 180 ? 3.424 -12.579 10.714 1.00 96.12 180 GLY A N 1
ATOM 1395 C CA . GLY A 1 180 ? 3.080 -13.158 9.416 1.00 96.12 180 GLY A CA 1
ATOM 1396 C C . GLY A 1 180 ? 3.568 -12.315 8.235 1.00 96.12 180 GLY A C 1
ATOM 1397 O O . GLY A 1 180 ? 4.141 -12.866 7.303 1.00 96.12 180 GLY A O 1
ATOM 1398 N N . LEU A 1 181 ? 3.412 -10.986 8.285 1.00 96.06 181 LEU A N 1
ATOM 1399 C CA . LEU A 1 181 ? 3.923 -10.080 7.242 1.00 96.06 181 LEU A CA 1
ATOM 1400 C C . LEU A 1 181 ? 5.458 -10.125 7.141 1.00 96.06 181 LEU A C 1
ATOM 1402 O O . LEU A 1 181 ? 6.017 -10.156 6.043 1.00 96.06 181 LEU A O 1
ATOM 1406 N N . LEU A 1 182 ? 6.141 -10.131 8.291 1.00 95.62 182 LEU A N 1
ATOM 1407 C CA . LEU A 1 182 ? 7.603 -10.192 8.356 1.00 95.62 182 LEU A CA 1
ATOM 1408 C C . LEU A 1 182 ? 8.134 -11.530 7.839 1.00 95.62 182 LEU A C 1
ATOM 1410 O O . LEU A 1 182 ? 9.069 -11.542 7.042 1.00 95.62 182 LEU A O 1
ATOM 1414 N N . TRP A 1 183 ? 7.523 -12.643 8.251 1.00 96.50 183 TRP A N 1
ATOM 1415 C CA . TRP A 1 183 ? 7.883 -13.972 7.762 1.00 96.50 183 TRP A CA 1
ATOM 1416 C C . TRP A 1 183 ? 7.653 -14.108 6.268 1.00 96.50 183 TRP A C 1
ATOM 1418 O O . TRP A 1 183 ? 8.546 -14.568 5.573 1.00 96.50 183 TRP A O 1
ATOM 1428 N N . GLU A 1 184 ? 6.519 -13.632 5.758 1.00 95.69 184 GLU A N 1
ATOM 1429 C CA . GLU A 1 184 ? 6.250 -13.656 4.321 1.00 95.69 184 GLU A CA 1
ATOM 1430 C C . GLU A 1 184 ? 7.312 -12.881 3.525 1.00 95.69 184 GLU A C 1
ATOM 1432 O O . GLU A 1 184 ? 7.746 -13.323 2.464 1.00 95.69 184 GLU A O 1
ATOM 1437 N N . SER A 1 185 ? 7.775 -11.747 4.060 1.00 94.50 185 SER A N 1
ATOM 1438 C CA . SER A 1 185 ? 8.839 -10.952 3.437 1.00 94.50 185 SER A CA 1
ATOM 1439 C C . SER A 1 185 ? 10.187 -11.681 3.452 1.00 94.50 185 SER A C 1
ATOM 1441 O O . SER A 1 185 ? 10.908 -11.659 2.458 1.00 94.50 185 SER A O 1
ATOM 1443 N N . LEU A 1 186 ? 10.530 -12.339 4.565 1.00 95.19 186 LEU A N 1
ATOM 1444 C CA . LEU A 1 186 ? 11.756 -13.132 4.690 1.00 95.19 186 LEU A CA 1
ATOM 1445 C C . LEU A 1 186 ? 11.736 -14.362 3.779 1.00 95.19 186 LEU A C 1
ATOM 1447 O O . LEU A 1 186 ? 12.728 -14.624 3.104 1.00 95.19 186 LEU A O 1
ATOM 1451 N N . ASP A 1 187 ? 10.613 -15.076 3.732 1.00 94.81 187 ASP A N 1
ATOM 1452 C CA . ASP A 1 187 ? 10.414 -16.230 2.859 1.00 94.81 187 ASP A CA 1
ATOM 1453 C C . ASP A 1 187 ? 10.549 -15.830 1.390 1.00 94.81 187 ASP A C 1
ATOM 1455 O O . ASP A 1 187 ? 11.239 -16.503 0.632 1.00 94.81 187 ASP A O 1
ATOM 1459 N N . LEU A 1 188 ? 9.949 -14.707 0.986 1.00 93.38 188 LEU A N 1
ATOM 1460 C CA . LEU A 1 188 ? 10.091 -14.202 -0.375 1.00 93.38 188 LEU A CA 1
ATOM 1461 C C . LEU A 1 188 ? 11.554 -13.889 -0.717 1.00 93.38 188 LEU A C 1
ATOM 1463 O O . LEU A 1 188 ? 12.030 -14.270 -1.783 1.00 93.38 188 LEU A O 1
ATOM 1467 N N . VAL A 1 189 ? 12.280 -13.206 0.174 1.00 92.94 189 VAL A N 1
ATOM 1468 C CA . VAL A 1 189 ? 13.711 -12.923 -0.030 1.00 92.94 189 VAL A CA 1
ATOM 1469 C C . VAL A 1 189 ? 14.505 -14.224 -0.122 1.00 92.94 189 VAL A C 1
ATOM 1471 O O . VAL A 1 189 ? 15.361 -14.360 -0.993 1.00 92.94 189 VAL A O 1
ATOM 1474 N N . HIS A 1 190 ? 14.206 -15.198 0.733 1.00 94.50 190 HIS A N 1
ATOM 1475 C CA . HIS A 1 190 ? 14.823 -16.515 0.675 1.00 94.50 190 HIS A CA 1
ATOM 1476 C C . HIS A 1 190 ? 14.541 -17.222 -0.660 1.00 94.50 190 HIS A C 1
ATOM 1478 O O . HIS A 1 190 ? 15.474 -17.762 -1.253 1.00 94.50 190 HIS A O 1
ATOM 1484 N N . ASP A 1 191 ? 13.301 -17.186 -1.155 1.00 91.94 191 ASP A N 1
ATOM 1485 C CA . ASP A 1 191 ? 12.902 -17.769 -2.441 1.00 91.94 191 ASP A CA 1
ATOM 1486 C C . ASP A 1 191 ? 13.635 -17.091 -3.613 1.00 91.94 191 ASP A C 1
ATOM 1488 O O . ASP A 1 191 ? 14.107 -17.777 -4.517 1.00 91.94 191 ASP A O 1
ATOM 1492 N N . ILE A 1 192 ? 13.814 -15.763 -3.570 1.00 89.88 192 ILE A N 1
ATOM 1493 C CA . ILE A 1 192 ? 14.578 -15.004 -4.578 1.00 89.88 192 ILE A CA 1
ATOM 1494 C C . ILE A 1 192 ? 16.065 -15.379 -4.549 1.00 89.88 192 ILE A C 1
ATOM 1496 O O . ILE A 1 192 ? 16.679 -15.553 -5.599 1.00 89.88 192 ILE A O 1
ATOM 1500 N N . LEU A 1 193 ? 16.659 -15.494 -3.358 1.00 91.31 193 LEU A N 1
ATOM 1501 C CA . LEU A 1 193 ? 18.089 -15.779 -3.201 1.00 91.31 193 LEU A CA 1
ATOM 1502 C C . LEU A 1 193 ? 18.446 -17.249 -3.458 1.00 91.31 193 LEU A C 1
ATOM 1504 O O . LEU A 1 193 ? 19.572 -17.541 -3.857 1.00 91.31 193 LEU A O 1
ATOM 1508 N N . SER A 1 194 ? 17.513 -18.167 -3.198 1.00 91.81 194 SER A N 1
ATOM 1509 C CA . SER A 1 194 ? 17.727 -19.617 -3.310 1.00 91.81 194 SER A CA 1
ATOM 1510 C C . SER A 1 194 ? 17.227 -20.200 -4.631 1.00 91.81 194 SER A C 1
ATOM 1512 O O . SER A 1 194 ? 17.585 -21.329 -4.975 1.00 91.81 194 SER A O 1
ATOM 1514 N N . GLY A 1 195 ? 16.373 -19.468 -5.349 1.00 83.69 195 GLY A N 1
ATOM 1515 C CA . GLY A 1 195 ? 15.820 -19.889 -6.627 1.00 83.69 195 GLY A CA 1
ATOM 1516 C C . GLY A 1 195 ? 16.877 -19.980 -7.735 1.00 83.69 195 GLY A C 1
ATOM 1517 O O . GLY A 1 195 ? 17.927 -19.333 -7.665 1.00 83.69 195 GLY A O 1
ATOM 1518 N N . PRO A 1 196 ? 16.629 -20.787 -8.783 1.00 79.19 196 PRO A N 1
ATOM 1519 C CA . PRO A 1 196 ? 17.418 -20.708 -10.007 1.00 79.19 196 PRO A CA 1
ATOM 1520 C C . PRO A 1 196 ? 17.364 -19.280 -10.577 1.00 79.19 196 PRO A C 1
ATOM 1522 O O . PRO A 1 196 ? 16.409 -18.545 -10.332 1.00 79.19 196 PRO A O 1
ATOM 1525 N N . GLN A 1 197 ? 18.384 -18.882 -11.348 1.00 76.31 197 GLN A N 1
ATOM 1526 C CA . GLN A 1 197 ? 18.362 -17.618 -12.097 1.00 76.31 197 GLN A CA 1
ATOM 1527 C C . GLN A 1 197 ? 17.345 -17.712 -13.241 1.00 76.31 197 GLN A C 1
ATOM 1529 O O . GLN A 1 197 ? 17.708 -17.861 -14.409 1.00 76.31 197 GLN A O 1
ATOM 1534 N N . ASP A 1 198 ? 16.065 -17.694 -12.888 1.00 75.94 198 ASP A N 1
ATOM 1535 C CA . ASP A 1 198 ? 14.974 -17.659 -13.842 1.00 75.94 198 ASP A CA 1
ATOM 1536 C C . ASP A 1 198 ? 15.051 -16.363 -14.663 1.00 75.94 198 ASP A C 1
ATOM 1538 O O . ASP A 1 198 ? 15.469 -15.312 -14.158 1.00 75.94 198 ASP A O 1
ATOM 1542 N N . PRO A 1 199 ? 14.672 -16.411 -15.950 1.00 76.06 199 PRO A N 1
ATOM 1543 C CA . PRO A 1 199 ? 14.667 -15.226 -16.786 1.00 76.06 199 PRO A CA 1
ATOM 1544 C C . PRO A 1 199 ? 13.645 -14.212 -16.259 1.00 76.06 199 PRO A C 1
ATOM 1546 O O . PRO A 1 199 ? 12.480 -14.532 -16.024 1.00 76.06 199 PRO A O 1
ATOM 1549 N N . PHE A 1 200 ? 14.090 -12.968 -16.106 1.00 76.12 200 PHE A N 1
ATOM 1550 C CA . PHE A 1 200 ? 13.234 -11.832 -15.773 1.00 76.12 200 PHE A CA 1
ATOM 1551 C C . PHE A 1 200 ? 12.281 -11.481 -16.935 1.00 76.12 200 PHE A C 1
ATOM 1553 O O . PHE A 1 200 ? 12.643 -11.687 -18.099 1.00 76.12 200 PHE A O 1
ATOM 1560 N N . PRO A 1 201 ? 11.106 -10.877 -16.656 1.00 79.75 201 PRO A N 1
ATOM 1561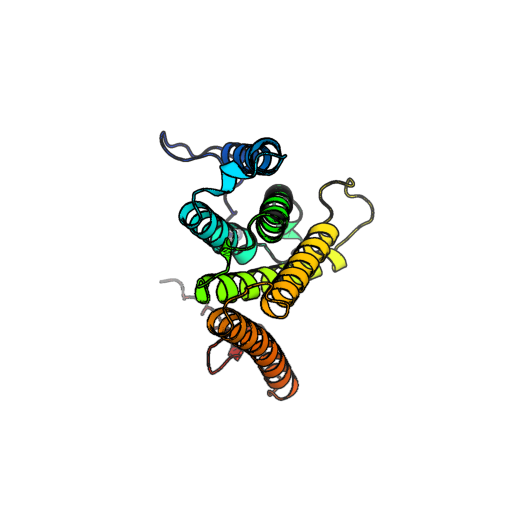 C CA . PRO A 1 201 ? 10.623 -10.437 -15.342 1.00 79.75 201 PRO A CA 1
ATOM 1562 C C . PRO A 1 201 ? 9.929 -11.540 -14.522 1.00 79.75 201 PRO A C 1
ATOM 1564 O O . PRO A 1 201 ? 9.255 -12.418 -15.062 1.00 79.75 201 PRO A O 1
ATOM 1567 N N . LEU A 1 202 ? 10.069 -11.451 -13.195 1.00 83.25 202 LEU A N 1
ATOM 1568 C CA . LEU A 1 202 ? 9.380 -12.309 -12.228 1.00 83.25 202 LEU A CA 1
ATOM 1569 C C . LEU A 1 202 ? 8.087 -11.633 -11.750 1.00 83.25 202 LEU A C 1
ATOM 1571 O O . LEU A 1 202 ? 8.097 -10.460 -11.383 1.00 83.25 202 LEU A O 1
ATOM 1575 N N . ASP A 1 203 ? 6.991 -12.387 -11.731 1.00 87.19 203 ASP A N 1
ATOM 1576 C CA . ASP A 1 203 ? 5.752 -12.034 -11.039 1.00 87.19 203 ASP A CA 1
ATOM 1577 C C . ASP A 1 203 ? 5.846 -12.501 -9.579 1.00 87.19 203 ASP A C 1
ATOM 1579 O O . ASP A 1 203 ? 6.062 -13.686 -9.301 1.00 87.19 203 ASP A O 1
ATOM 1583 N N . VAL A 1 204 ? 5.717 -11.552 -8.651 1.00 88.31 204 VAL A N 1
ATOM 1584 C CA . VAL A 1 204 ? 5.850 -11.776 -7.209 1.00 88.31 204 VAL A CA 1
ATOM 1585 C C . VAL A 1 204 ? 4.468 -11.779 -6.568 1.00 88.31 204 VAL A C 1
ATOM 1587 O O . VAL A 1 204 ? 3.769 -10.765 -6.550 1.00 88.31 204 VAL A O 1
ATOM 1590 N N . GLN A 1 205 ? 4.091 -12.911 -5.981 1.00 90.62 205 GLN A N 1
ATOM 1591 C CA . GLN A 1 205 ? 2.802 -13.113 -5.330 1.00 90.62 205 GLN A CA 1
ATOM 1592 C C . GLN A 1 205 ? 2.984 -13.333 -3.830 1.00 90.62 205 GLN A C 1
ATOM 1594 O O . GLN A 1 205 ? 3.314 -14.427 -3.378 1.00 90.62 205 GLN A O 1
ATOM 1599 N N . PHE A 1 206 ? 2.723 -12.289 -3.046 1.00 91.75 206 PHE A N 1
ATOM 1600 C CA . PHE A 1 206 ? 2.685 -12.389 -1.588 1.00 91.75 206 PHE A CA 1
ATOM 1601 C C . PHE A 1 206 ? 1.503 -13.247 -1.122 1.00 91.75 206 PHE A C 1
ATOM 1603 O O . PHE A 1 206 ? 0.410 -13.199 -1.694 1.00 91.75 206 PHE A O 1
ATOM 1610 N N . PHE A 1 207 ? 1.718 -13.997 -0.044 1.00 92.00 207 PHE A N 1
ATOM 1611 C CA . PHE A 1 207 ? 0.749 -14.888 0.601 1.00 92.00 207 PHE A CA 1
ATOM 1612 C C . PHE A 1 207 ? 0.215 -15.993 -0.323 1.00 92.00 207 PHE A C 1
ATOM 1614 O O . PHE A 1 207 ? -0.892 -16.494 -0.126 1.00 92.00 207 PHE A O 1
ATOM 1621 N N . SER A 1 208 ? 0.991 -16.365 -1.344 1.00 90.81 208 SER A N 1
ATOM 1622 C CA . SER A 1 208 ? 0.660 -17.407 -2.318 1.00 90.81 208 SER A CA 1
ATOM 1623 C C . SER A 1 208 ? 1.851 -18.336 -2.523 1.00 90.81 208 SER A C 1
ATOM 1625 O O . SER A 1 208 ? 2.995 -17.907 -2.462 1.00 90.81 208 SER A O 1
ATOM 1627 N N . VAL A 1 209 ? 1.598 -19.617 -2.802 1.00 87.88 209 VAL A N 1
ATOM 1628 C CA . VAL A 1 209 ? 2.647 -20.589 -3.149 1.00 87.88 209 VAL A CA 1
ATOM 1629 C C . VAL A 1 209 ? 2.324 -21.178 -4.530 1.00 87.88 209 VAL A C 1
ATOM 1631 O O . VAL A 1 209 ? 1.211 -21.676 -4.712 1.00 87.88 209 VAL A O 1
ATOM 1634 N N . PRO A 1 210 ? 3.243 -21.130 -5.516 1.00 89.31 210 PRO A N 1
ATOM 1635 C CA . PRO A 1 210 ? 4.575 -20.517 -5.452 1.00 89.31 210 PRO A CA 1
ATOM 1636 C C . PRO A 1 210 ? 4.515 -18.978 -5.410 1.00 89.31 210 PRO A C 1
ATOM 1638 O O . PRO A 1 210 ? 3.637 -18.384 -6.044 1.00 89.31 210 PRO A O 1
ATOM 1641 N N . ARG A 1 211 ? 5.463 -18.361 -4.683 1.00 89.56 211 ARG A N 1
ATOM 1642 C CA . ARG A 1 211 ? 5.602 -16.896 -4.545 1.00 89.56 211 ARG A CA 1
ATOM 1643 C C . ARG A 1 211 ? 6.192 -16.232 -5.778 1.00 89.56 211 ARG A C 1
ATOM 1645 O O . ARG A 1 211 ? 5.844 -15.100 -6.091 1.00 89.56 211 ARG A O 1
ATOM 1652 N N . LEU A 1 212 ? 7.087 -16.934 -6.464 1.00 90.06 212 LEU A N 1
ATOM 1653 C CA . LEU A 1 212 ? 7.714 -16.481 -7.697 1.00 90.06 212 LEU A CA 1
ATOM 1654 C C . LEU A 1 212 ? 7.083 -17.223 -8.867 1.00 90.06 212 LEU A C 1
ATOM 1656 O O . LEU A 1 212 ? 6.978 -18.453 -8.858 1.00 90.06 212 LEU A O 1
ATOM 1660 N N . ARG A 1 213 ? 6.653 -16.474 -9.876 1.00 89.19 213 ARG A N 1
ATOM 1661 C CA . ARG A 1 213 ? 6.187 -17.019 -11.149 1.00 89.19 213 ARG A CA 1
ATOM 1662 C C . ARG A 1 213 ? 6.932 -16.322 -12.270 1.00 89.19 213 ARG A C 1
ATOM 1664 O O . ARG A 1 213 ? 7.120 -15.111 -12.232 1.00 89.19 213 ARG A O 1
ATOM 1671 N N . THR A 1 214 ? 7.342 -17.061 -13.293 1.00 83.88 214 THR A N 1
ATOM 1672 C CA . THR A 1 214 ? 7.804 -16.426 -14.528 1.00 83.88 214 THR A CA 1
ATOM 1673 C C . THR A 1 214 ? 6.625 -15.657 -15.107 1.00 83.88 214 THR A C 1
ATOM 1675 O O . THR A 1 214 ? 5.548 -16.238 -15.288 1.00 83.88 214 THR A O 1
ATOM 1678 N N . ALA A 1 215 ? 6.795 -14.359 -15.367 1.00 77.06 215 ALA A N 1
ATOM 1679 C CA . ALA A 1 215 ? 5.761 -13.609 -16.057 1.00 77.06 215 ALA A CA 1
ATOM 1680 C C . ALA A 1 215 ? 5.492 -14.323 -17.384 1.00 77.06 215 ALA A C 1
ATOM 1682 O O . ALA A 1 215 ? 6.430 -14.604 -18.135 1.00 77.06 215 ALA A O 1
ATOM 1683 N N . ALA A 1 216 ? 4.229 -14.665 -17.655 1.00 71.44 216 ALA A N 1
ATOM 1684 C CA . ALA A 1 216 ? 3.873 -15.215 -18.951 1.00 71.44 216 ALA A CA 1
ATOM 1685 C C . ALA A 1 216 ? 4.369 -14.213 -19.995 1.00 71.44 216 ALA A C 1
ATOM 1687 O O . ALA A 1 216 ? 3.926 -13.063 -20.004 1.00 71.44 216 ALA A O 1
ATOM 1688 N N . THR A 1 217 ? 5.326 -14.620 -20.831 1.00 59.25 217 THR A N 1
ATOM 1689 C CA . THR A 1 217 ? 5.660 -13.869 -22.031 1.00 59.25 217 THR A CA 1
ATOM 1690 C C . THR A 1 217 ? 4.347 -13.741 -22.773 1.00 59.25 217 THR A C 1
ATOM 1692 O O . THR A 1 217 ? 3.817 -14.742 -23.253 1.00 59.25 217 THR A O 1
ATOM 1695 N N . HIS A 1 218 ? 3.754 -12.542 -22.762 1.00 53.47 218 HIS A N 1
ATOM 1696 C CA . HIS A 1 218 ? 2.568 -12.266 -23.552 1.00 53.47 218 HIS A CA 1
ATOM 1697 C C . HIS A 1 218 ? 2.956 -12.642 -24.975 1.00 53.47 218 HIS A C 1
ATOM 1699 O O . HIS A 1 218 ? 3.780 -11.966 -25.595 1.00 53.47 218 HIS A O 1
ATOM 1705 N N . GLY A 1 219 ? 2.464 -13.799 -25.422 1.00 47.22 219 GLY A N 1
ATOM 1706 C CA . GLY A 1 219 ? 2.691 -14.284 -26.763 1.00 47.22 219 GLY A CA 1
ATOM 1707 C C . GLY A 1 219 ? 2.315 -13.144 -27.685 1.00 47.22 219 GLY A C 1
ATOM 1708 O O . GLY A 1 219 ? 1.242 -12.558 -27.542 1.00 47.22 219 GLY A O 1
ATOM 1709 N N . ALA A 1 220 ? 3.245 -12.770 -28.555 1.00 43.50 220 ALA A N 1
ATOM 1710 C CA . ALA A 1 220 ? 2.938 -11.940 -29.694 1.00 43.50 220 ALA A CA 1
ATOM 1711 C C . ALA A 1 220 ? 1.840 -12.671 -30.472 1.00 43.50 220 ALA A C 1
ATOM 1713 O O . ALA A 1 220 ? 2.134 -13.595 -31.230 1.00 43.50 220 ALA A O 1
ATOM 1714 N N . ASP A 1 221 ? 0.580 -12.329 -30.206 1.00 43.62 221 ASP A N 1
ATOM 1715 C CA . ASP A 1 221 ? -0.550 -12.888 -30.924 1.00 43.62 221 ASP A CA 1
ATOM 1716 C C . ASP A 1 221 ? -0.464 -12.390 -32.366 1.00 43.62 221 ASP A C 1
ATOM 1718 O O . ASP A 1 221 ? -0.736 -11.240 -32.708 1.00 43.62 221 ASP A O 1
ATOM 1722 N N . THR A 1 222 ? 0.057 -13.307 -33.173 1.00 40.34 222 THR A N 1
ATOM 1723 C CA . THR A 1 222 ? -0.243 -13.610 -34.565 1.00 40.34 222 THR A CA 1
ATOM 1724 C C . THR A 1 222 ? -1.362 -12.752 -35.171 1.00 40.34 222 THR A C 1
ATOM 1726 O O . THR A 1 222 ? -2.505 -12.846 -34.721 1.00 40.34 222 THR A O 1
ATOM 1729 N N . PRO A 1 223 ? -1.082 -11.973 -36.233 1.00 41.94 223 PRO A N 1
ATOM 1730 C CA . PRO A 1 223 ? -2.139 -11.335 -37.001 1.00 41.94 223 PRO A CA 1
ATOM 1731 C C . PRO A 1 223 ? -2.947 -12.420 -37.728 1.00 41.94 223 PRO A C 1
ATOM 1733 O O . PRO A 1 223 ? -2.365 -13.267 -38.411 1.00 41.94 223 PRO A O 1
ATOM 1736 N N . VAL A 1 224 ? -4.272 -12.393 -37.565 1.00 47.25 224 VAL A N 1
ATOM 1737 C CA . VAL A 1 224 ? -5.226 -13.065 -38.466 1.00 47.25 224 VAL A CA 1
ATOM 1738 C C . VAL A 1 224 ? -5.563 -12.116 -39.605 1.00 47.25 224 VAL A C 1
ATOM 1740 O O . VAL A 1 224 ? -5.831 -10.930 -39.305 1.00 47.25 224 VAL A O 1
#

Secondary structure (DSSP, 8-state):
----------PPPSPPPSSTTPPPHHHHHHHHHHIIIIISSS-GGGG--HHHHHHHHHHHHHHTGGGPPPP-TTTTTT-HHHHHHHHHHHHHHHHHHHH-TTTTTT-HHHHHHHHHHHHHHHHHHHHHHTT--TTS-TT--HHHHHHHHHHHHHHHHHHHHS---S-HHHHHHHHHHHHHHHHHHHHHHHHHHHS--PPSPEEE-TTSSSSEEE----------

Foldseek 3Di:
DDDDDPPDPQDDAQPDPPDPPDDRVVNVLVVLVCCLVPQLPPPLVSLVDLPVVLVVLLCCLVPQLQPQAADDPVCVVRCQSSLSSLLSVLSSLQSCVVSPLPSCQVVLVSLLSNLVSLVSSLVRLVNVVVVDDPPDDDPRRSVSSNVSSVVSNVSQLCCLQVPPDPDPVSNVVSNVSSVLSVVQVVVQVVCVVVPDPDDDDWDADGPDPVRTDHDPPPPPDDDD

Sequence (224 aa):
MSDPPSSGLVPPTFQTPHGKAAVSPKQFLEFLYSLITQSLGDDVNAIHDKASWVLMISGLSEQVYGYFPYFTPATRGTSNERITLTHVSLEVLDQASHKIKSVYHGEEDLVKKLFVRLLGLCVSAESWLEAGDDSLPDHSDPSTIYSKATNILVYMLCQLLSSPFRNEISATTQRVLAHGLLWESLDLVHDILSGPQDPFPLDVQFFSVPRLRTAATHGADTPV

Organism: NCBI:txid930991

Radius of gyration: 19.99 Å; chains: 1; bounding box: 41×42×72 Å

pLDDT: mean 80.19, std 16.87, range [37.97, 96.56]